Protein AF-A0A422NF86-F1 (afdb_monomer_lite)

Radius of gyration: 25.89 Å; chains: 1; bounding box: 89×34×64 Å

Organism: Trypanosoma rangeli (NCBI:txid5698)

Foldseek 3Di:
DKDKDADDPVLLDQCCDDVNPNVVVLCVVLVWHWDCDPHRMIMIGHPDPVSSVVSVVVSVVSVVCVLPPPLQPPQLVVLLVLLVVLVVLLVVLQVVLVVCVVVVNNVSSVVSNVVSVVSVVSSVVSLLSSLVSSFCVNPVVVVPPLQEGECPPHAQVSSVVVVVVSLVVQLLPPAFDKRFRKYFQDLCPNPPPPRPCNVVSVVVVCVVVVWDWDDPDSGMITTIRGHHNVVVVVVVVVVVVVVVVVVVVVVPD

Structure (mmCIF, N/CA/C/O backbone):
data_AF-A0A422NF86-F1
#
_entry.id   AF-A0A422NF86-F1
#
loop_
_atom_site.group_PDB
_atom_site.id
_atom_site.type_symbol
_atom_site.label_atom_id
_atom_site.label_alt_id
_atom_site.label_comp_id
_atom_site.label_asym_id
_atom_site.label_entity_id
_atom_site.label_seq_id
_atom_site.pdbx_PDB_ins_code
_atom_site.Cartn_x
_atom_site.Cartn_y
_atom_site.Cartn_z
_atom_site.occupancy
_atom_site.B_iso_or_equiv
_atom_site.auth_seq_id
_atom_site.auth_comp_id
_atom_site.auth_asym_id
_atom_site.auth_atom_id
_atom_site.pdbx_PDB_model_num
ATOM 1 N N . MET A 1 1 ? -44.949 9.509 3.295 1.00 84.50 1 MET A N 1
ATOM 2 C CA . MET A 1 1 ? -44.326 9.297 1.970 1.00 84.50 1 MET A CA 1
ATOM 3 C C . MET A 1 1 ? -43.412 8.086 2.028 1.00 84.50 1 MET A C 1
ATOM 5 O O . MET A 1 1 ? -42.858 7.822 3.092 1.00 84.50 1 MET A O 1
ATOM 9 N N . GLU A 1 2 ? -43.260 7.352 0.924 1.00 87.62 2 GLU A N 1
ATOM 10 C CA . GLU A 1 2 ? -42.380 6.180 0.861 1.00 87.62 2 GLU A CA 1
ATOM 11 C C . GLU A 1 2 ? -41.538 6.139 -0.418 1.00 87.62 2 GLU A C 1
ATOM 13 O O . GLU A 1 2 ? -41.964 6.600 -1.478 1.00 87.62 2 GLU A O 1
ATOM 18 N N . LYS A 1 3 ? -40.338 5.563 -0.313 1.00 88.88 3 LYS A N 1
ATOM 19 C CA . LYS A 1 3 ? -39.462 5.259 -1.445 1.00 88.88 3 LYS A CA 1
ATOM 20 C C . LYS A 1 3 ? -38.843 3.880 -1.260 1.00 88.88 3 LYS A C 1
ATOM 22 O O . LYS A 1 3 ? -38.397 3.540 -0.167 1.00 88.88 3 LYS A O 1
ATOM 27 N N . ILE A 1 4 ? -38.799 3.104 -2.338 1.00 88.62 4 ILE A N 1
ATOM 28 C CA . ILE A 1 4 ? -38.141 1.797 -2.386 1.00 88.62 4 ILE A CA 1
ATOM 29 C C . ILE A 1 4 ? -37.120 1.829 -3.518 1.00 88.62 4 ILE A C 1
ATOM 31 O O . ILE A 1 4 ? -37.430 2.315 -4.608 1.00 88.62 4 ILE A O 1
ATOM 35 N N . PHE A 1 5 ? -35.918 1.323 -3.266 1.00 84.56 5 PHE A N 1
ATOM 36 C CA . PHE A 1 5 ? -34.920 1.107 -4.309 1.00 84.56 5 PHE A CA 1
ATOM 37 C C . PHE A 1 5 ? -34.076 -0.135 -4.032 1.00 84.56 5 PHE A C 1
ATOM 39 O O . PHE A 1 5 ? -33.951 -0.605 -2.896 1.00 84.56 5 PHE A O 1
ATOM 46 N N . ASP A 1 6 ? -33.545 -0.675 -5.123 1.00 82.31 6 ASP A N 1
ATOM 47 C CA . ASP A 1 6 ? -32.695 -1.853 -5.147 1.00 82.31 6 ASP A CA 1
ATOM 48 C C . ASP A 1 6 ? -31.256 -1.481 -4.766 1.00 82.31 6 ASP A C 1
ATOM 50 O O . ASP A 1 6 ? -30.700 -0.497 -5.253 1.00 82.31 6 ASP A O 1
ATOM 54 N N . ILE A 1 7 ? -30.664 -2.287 -3.893 1.00 81.31 7 ILE A N 1
ATOM 55 C CA . ILE A 1 7 ? -29.266 -2.233 -3.467 1.00 81.31 7 ILE A CA 1
ATOM 56 C C . ILE A 1 7 ? -28.646 -3.628 -3.628 1.00 81.31 7 ILE A C 1
ATOM 58 O O . ILE A 1 7 ? -29.305 -4.583 -4.026 1.00 81.31 7 ILE A O 1
ATOM 62 N N . THR A 1 8 ? -27.354 -3.780 -3.363 1.00 77.38 8 THR A N 1
ATOM 63 C CA . THR A 1 8 ? -26.690 -5.090 -3.325 1.00 77.38 8 THR A CA 1
ATOM 64 C C . THR A 1 8 ? -26.668 -5.646 -1.904 1.00 77.38 8 THR A C 1
ATOM 66 O O . THR A 1 8 ? -26.716 -4.899 -0.927 1.00 77.38 8 THR A O 1
ATOM 69 N N . GLN A 1 9 ? -26.516 -6.966 -1.755 1.00 73.31 9 GLN A N 1
ATOM 70 C CA . GLN A 1 9 ? -26.370 -7.598 -0.434 1.00 73.31 9 GLN A CA 1
ATOM 71 C C . GLN A 1 9 ? -25.195 -7.012 0.370 1.00 73.31 9 GLN A C 1
ATOM 73 O O . GLN A 1 9 ? -25.237 -6.928 1.596 1.00 73.31 9 GLN A O 1
ATOM 78 N N . VAL A 1 10 ? -24.149 -6.574 -0.332 1.00 68.50 10 VAL A N 1
ATOM 79 C CA . VAL A 1 10 ? -22.994 -5.900 0.260 1.00 68.50 10 VAL A CA 1
ATOM 80 C C . VAL A 1 10 ? -23.396 -4.516 0.775 1.00 68.50 10 VAL A C 1
ATOM 82 O O . VAL A 1 10 ? -23.105 -4.187 1.922 1.00 68.50 10 VAL A O 1
ATOM 85 N N . GLN A 1 11 ? -24.120 -3.723 -0.018 1.00 75.25 11 GLN A N 1
ATOM 86 C CA . GLN A 1 11 ? -24.617 -2.398 0.379 1.00 75.25 11 GLN A CA 1
ATOM 87 C C . GLN A 1 11 ? -25.590 -2.462 1.569 1.00 75.25 11 GLN A C 1
ATOM 89 O O . GLN A 1 11 ? -25.540 -1.580 2.422 1.00 75.25 11 GLN A O 1
ATOM 94 N N . VAL A 1 12 ? -26.396 -3.528 1.703 1.00 80.75 12 VAL A N 1
ATOM 95 C CA . VAL A 1 12 ? -27.259 -3.752 2.885 1.00 80.75 12 VAL A CA 1
ATOM 96 C C . VAL A 1 12 ? -26.431 -3.750 4.175 1.00 80.75 12 VAL A C 1
ATOM 98 O O . VAL A 1 12 ? -26.778 -3.071 5.140 1.00 80.75 12 VAL A O 1
ATOM 101 N N . GLY A 1 13 ? -25.307 -4.473 4.194 1.00 74.88 13 GLY A N 1
ATOM 102 C CA . GLY A 1 13 ? -24.423 -4.523 5.361 1.00 74.88 13 GLY A CA 1
ATOM 103 C C . GLY A 1 13 ? -23.830 -3.157 5.725 1.00 74.88 13 GLY A C 1
ATOM 104 O O . GLY A 1 13 ? -23.744 -2.818 6.906 1.00 74.88 13 GLY A O 1
ATOM 105 N N . HIS A 1 14 ? -23.472 -2.354 4.722 1.00 74.06 14 HIS A N 1
ATOM 106 C CA . HIS A 1 14 ? -22.935 -1.005 4.918 1.00 74.06 14 HIS A CA 1
ATOM 107 C C . HIS A 1 14 ? -23.994 -0.018 5.412 1.00 74.06 14 HIS A C 1
ATOM 109 O O . HIS A 1 14 ? -23.728 0.760 6.327 1.00 74.06 14 HIS A O 1
ATOM 115 N N . LEU A 1 15 ? -25.205 -0.105 4.858 1.00 80.69 15 LEU A N 1
ATOM 116 C CA . LEU A 1 15 ? -26.348 0.701 5.268 1.00 80.69 15 LEU A CA 1
ATOM 117 C C . LEU A 1 15 ? -26.705 0.461 6.742 1.00 80.69 15 LEU A C 1
ATOM 119 O O . LEU A 1 15 ? -26.949 1.410 7.482 1.00 80.69 15 LEU A O 1
ATOM 123 N N . ILE A 1 16 ? -26.694 -0.800 7.191 1.00 83.00 16 ILE A N 1
ATOM 124 C CA . ILE A 1 16 ? -26.903 -1.143 8.606 1.00 83.00 16 ILE A CA 1
ATOM 125 C C . ILE A 1 16 ? -25.742 -0.604 9.455 1.00 83.00 16 ILE A C 1
ATOM 127 O O . ILE A 1 16 ? -25.954 0.024 10.497 1.00 83.00 16 ILE A O 1
ATOM 131 N N . GLY A 1 17 ? -24.508 -0.842 9.007 1.00 73.06 17 GLY A N 1
ATOM 132 C CA . GLY A 1 17 ? -23.297 -0.521 9.752 1.00 73.06 17 GLY A CA 1
ATOM 133 C C . GLY A 1 17 ? -23.042 -1.456 10.936 1.00 73.06 17 GLY A C 1
ATOM 134 O O . GLY A 1 17 ? -23.861 -2.300 11.309 1.00 73.06 17 GLY A O 1
ATOM 135 N N . ARG A 1 18 ? -21.873 -1.313 11.575 1.00 74.00 18 ARG A N 1
ATOM 136 C CA . ARG A 1 18 ? -21.477 -2.162 12.712 1.00 74.00 18 ARG A CA 1
ATOM 137 C C . ARG A 1 18 ? -22.483 -2.006 13.864 1.00 74.00 18 ARG A C 1
ATOM 139 O O . ARG A 1 18 ? -22.635 -0.920 14.413 1.00 74.00 18 ARG A O 1
ATOM 146 N N . GLY A 1 19 ? -23.178 -3.090 14.219 1.00 73.56 19 GLY A N 1
ATOM 147 C CA . GLY A 1 19 ? -24.185 -3.096 15.292 1.00 73.56 19 GLY A CA 1
ATOM 148 C C . GLY A 1 19 ? -25.431 -2.241 15.014 1.00 73.56 19 GLY A C 1
ATOM 149 O O . GLY A 1 19 ? -26.135 -1.869 15.955 1.00 73.56 19 GLY A O 1
ATOM 150 N N . GLY A 1 20 ? -25.695 -1.887 13.751 1.00 79.88 20 GLY A N 1
ATOM 151 C CA . GLY A 1 20 ? -26.808 -1.008 13.388 1.00 79.88 20 GLY A CA 1
ATOM 152 C C . GLY A 1 20 ? -26.547 0.479 13.645 1.00 79.88 20 GLY A C 1
ATOM 153 O O . GLY A 1 20 ? -27.494 1.257 13.676 1.00 79.88 20 GLY A O 1
ATOM 154 N N . MET A 1 21 ? -25.296 0.887 13.893 1.00 78.88 21 MET A N 1
ATOM 155 C CA . MET A 1 21 ? -24.966 2.279 14.225 1.00 78.88 21 MET A CA 1
ATOM 156 C C . MET A 1 21 ? -25.268 3.243 13.069 1.00 78.88 21 MET A C 1
ATOM 158 O O . MET A 1 21 ? -25.810 4.320 13.308 1.00 78.88 21 MET A O 1
ATOM 162 N N . THR A 1 22 ? -24.974 2.844 11.829 1.00 81.25 22 THR A N 1
ATOM 163 C CA . THR A 1 22 ? -25.174 3.691 10.644 1.00 81.25 22 THR A CA 1
ATOM 164 C C . THR A 1 22 ? -26.658 3.917 10.374 1.00 81.25 22 THR A C 1
ATOM 166 O O . THR A 1 22 ? -27.089 5.062 10.271 1.00 81.25 22 THR A O 1
ATOM 169 N N . ILE A 1 23 ? -27.465 2.850 10.357 1.00 87.69 23 ILE A N 1
ATOM 170 C CA . ILE A 1 23 ? -28.913 2.966 10.132 1.00 87.69 23 ILE A CA 1
ATOM 171 C C . ILE A 1 23 ? -29.615 3.725 11.265 1.00 87.69 23 ILE A C 1
ATOM 173 O O . ILE A 1 23 ? -30.505 4.525 10.998 1.00 87.69 23 ILE A O 1
ATOM 177 N N . LYS A 1 24 ? -29.183 3.554 12.524 1.00 87.25 24 LYS A N 1
ATOM 178 C CA . LYS A 1 24 ? -29.709 4.339 13.653 1.00 87.25 24 LYS A CA 1
ATOM 179 C C . LYS A 1 24 ? -29.386 5.825 13.499 1.00 87.25 24 LYS A C 1
ATOM 181 O O . LYS A 1 24 ? -30.294 6.642 13.546 1.00 87.25 24 LYS A O 1
ATOM 186 N N . GLY A 1 25 ? -28.129 6.165 13.212 1.00 85.94 25 GLY A N 1
ATOM 187 C CA . GLY A 1 25 ? -27.727 7.557 12.997 1.00 85.94 25 GLY A CA 1
ATOM 188 C C . GLY A 1 25 ? -28.384 8.205 11.772 1.00 85.94 25 GLY A C 1
ATOM 189 O O . GLY A 1 25 ? -28.609 9.412 11.762 1.00 85.94 25 GLY A O 1
ATOM 190 N N . LEU A 1 26 ? -28.711 7.425 10.737 1.00 87.25 26 LEU A N 1
ATOM 191 C CA . LEU A 1 26 ? -29.511 7.886 9.600 1.00 87.25 26 LEU A CA 1
ATOM 192 C C . LEU A 1 26 ? -30.953 8.193 10.005 1.00 87.25 26 LEU A C 1
ATOM 194 O O . LEU A 1 26 ? -31.464 9.255 9.653 1.00 87.25 26 LEU A O 1
ATOM 198 N N . GLN A 1 27 ? -31.592 7.298 10.762 1.00 89.62 27 GLN A N 1
ATOM 199 C CA . GLN A 1 27 ? -32.941 7.521 11.289 1.00 89.62 27 GLN A CA 1
ATOM 200 C C . GLN A 1 27 ? -33.004 8.780 12.153 1.00 89.62 27 GLN A C 1
ATOM 202 O O . GLN A 1 27 ? -33.907 9.594 11.977 1.00 89.62 27 GLN A O 1
ATOM 207 N N . ASP A 1 28 ? -32.014 8.976 13.025 1.00 87.25 28 ASP A N 1
ATOM 208 C CA . ASP A 1 28 ? -31.970 10.116 13.941 1.00 87.25 28 ASP A CA 1
ATOM 209 C C . ASP A 1 28 ? -31.789 11.453 13.201 1.00 87.25 28 ASP A C 1
ATOM 211 O O . ASP A 1 28 ? -32.445 12.438 13.534 1.00 87.25 28 ASP A O 1
ATOM 215 N N . ARG A 1 29 ? -30.926 11.502 12.174 1.00 87.12 29 ARG A N 1
ATOM 216 C CA . ARG A 1 29 ? -30.638 12.737 11.416 1.00 87.12 29 ARG A CA 1
ATOM 217 C C . ARG A 1 29 ? -31.727 13.103 10.414 1.00 87.12 29 ARG A C 1
ATOM 219 O O . ARG A 1 29 ? -32.039 14.278 10.252 1.00 87.12 29 ARG A O 1
ATOM 226 N N . THR A 1 30 ? -32.289 12.108 9.733 1.00 88.19 30 THR A N 1
ATOM 227 C CA . THR A 1 30 ? -33.259 12.327 8.646 1.00 88.19 30 THR A CA 1
ATOM 228 C C . THR A 1 30 ? -34.705 12.326 9.143 1.00 88.19 30 THR A C 1
ATOM 230 O O . THR A 1 30 ? -35.602 12.836 8.470 1.00 88.19 30 THR A O 1
ATOM 233 N N . GLY A 1 31 ? -34.961 11.733 10.316 1.00 85.38 31 GLY A N 1
ATOM 234 C CA . GLY A 1 31 ? -36.309 11.493 10.825 1.00 85.38 31 GLY A CA 1
ATOM 235 C C . GLY A 1 31 ? -37.123 10.521 9.962 1.00 85.38 31 GLY A C 1
ATOM 236 O O . GLY A 1 31 ? -38.340 10.445 10.128 1.00 85.38 31 GLY A O 1
ATOM 237 N N . ALA A 1 32 ? -36.483 9.818 9.021 1.00 89.94 32 ALA A N 1
ATOM 238 C CA . ALA A 1 32 ? -37.091 8.776 8.207 1.00 89.94 32 ALA A CA 1
ATOM 239 C C . ALA A 1 32 ? -36.835 7.400 8.834 1.00 89.94 32 ALA A C 1
ATOM 241 O O . ALA A 1 32 ? -35.818 7.175 9.484 1.00 89.94 32 ALA A O 1
ATOM 242 N N . LYS A 1 33 ? -37.752 6.459 8.624 1.00 89.44 33 LYS A N 1
ATOM 243 C CA . LYS A 1 33 ? -37.628 5.062 9.048 1.00 89.44 33 LYS A CA 1
ATOM 244 C C . LYS A 1 33 ? -37.123 4.214 7.882 1.00 89.44 33 LYS A C 1
ATOM 246 O O . LYS A 1 33 ? -37.600 4.373 6.758 1.00 89.44 33 LYS A O 1
ATOM 251 N N . PHE A 1 34 ? -36.188 3.308 8.165 1.00 89.06 34 PHE A N 1
ATOM 252 C CA . PHE A 1 34 ? -35.557 2.441 7.171 1.00 89.06 34 PHE A CA 1
ATOM 253 C C . PHE A 1 34 ? -35.918 0.981 7.459 1.00 89.06 34 PHE A C 1
ATOM 255 O O . PHE A 1 34 ? -35.731 0.490 8.570 1.00 89.06 34 PHE A O 1
ATOM 262 N N . GLU A 1 35 ? -36.415 0.274 6.451 1.00 87.00 35 GLU A N 1
ATOM 263 C CA . GLU A 1 35 ? -36.748 -1.149 6.524 1.00 87.00 35 GLU A CA 1
ATOM 264 C C . GLU A 1 35 ? -36.077 -1.899 5.375 1.00 87.00 35 GLU A C 1
ATOM 266 O O . GLU A 1 35 ? -36.187 -1.508 4.214 1.00 87.00 35 GLU A O 1
ATOM 271 N N . ILE A 1 36 ? -35.394 -2.997 5.689 1.00 84.94 36 ILE A N 1
ATOM 272 C CA . ILE A 1 36 ? -34.854 -3.907 4.677 1.00 84.94 36 ILE A CA 1
ATOM 273 C C . ILE A 1 36 ? -35.939 -4.942 4.390 1.00 84.94 36 ILE A C 1
ATOM 275 O O . ILE A 1 36 ? -36.361 -5.660 5.296 1.00 84.94 36 ILE A O 1
ATOM 279 N N . ILE A 1 37 ? -36.425 -4.971 3.151 1.00 86.00 37 ILE A N 1
ATOM 280 C CA . ILE A 1 37 ? -37.483 -5.893 2.713 1.00 86.00 37 ILE A CA 1
ATOM 281 C C . ILE A 1 37 ? -36.833 -7.151 2.113 1.00 86.00 37 ILE A C 1
ATOM 283 O O . ILE A 1 37 ? -35.627 -7.178 1.907 1.00 86.00 37 ILE A O 1
ATOM 287 N N . GLU A 1 38 ? -37.605 -8.198 1.820 1.00 71.06 38 GLU A N 1
ATOM 288 C CA . GLU A 1 38 ? -37.111 -9.393 1.124 1.00 71.06 38 GLU A CA 1
ATOM 289 C C . GLU A 1 38 ? -36.531 -9.063 -0.268 1.00 71.06 38 GLU A C 1
ATOM 291 O O . GLU A 1 38 ? -37.170 -8.415 -1.101 1.00 71.06 38 GLU A O 1
ATOM 296 N N . GLY A 1 39 ? -35.297 -9.525 -0.504 1.00 63.22 39 GLY A N 1
ATOM 297 C CA . GLY A 1 39 ? -34.408 -9.056 -1.577 1.00 63.22 39 GLY A CA 1
ATOM 298 C C . GLY A 1 39 ? -33.461 -7.954 -1.077 1.00 63.22 39 GLY A C 1
ATOM 299 O O . GLY A 1 39 ? -33.676 -7.405 -0.004 1.00 63.22 39 GLY A O 1
ATOM 300 N N . PRO A 1 40 ? -32.376 -7.601 -1.783 1.00 79.06 40 PRO A N 1
ATOM 301 C CA . PRO A 1 40 ? -31.516 -6.505 -1.350 1.00 79.06 40 PRO A CA 1
ATOM 302 C C . PRO A 1 40 ? -32.206 -5.163 -1.672 1.00 79.06 40 PRO A C 1
ATOM 304 O O . PRO A 1 40 ? -31.834 -4.448 -2.592 1.00 79.06 40 PRO A O 1
ATOM 307 N N . ARG A 1 41 ? -33.278 -4.846 -0.938 1.00 85.62 41 ARG A N 1
ATOM 308 C CA . ARG A 1 41 ? -34.132 -3.665 -1.112 1.00 85.62 41 ARG A CA 1
ATOM 309 C C . ARG A 1 41 ? -34.250 -2.907 0.193 1.00 85.62 41 ARG A C 1
ATOM 311 O O . ARG A 1 41 ? -34.498 -3.505 1.240 1.00 85.62 41 ARG A O 1
ATOM 318 N N . VAL A 1 42 ? -34.153 -1.586 0.114 1.00 88.19 42 VAL A N 1
ATOM 319 C CA . VAL A 1 42 ? -34.437 -0.698 1.243 1.00 88.19 42 VAL A CA 1
ATOM 320 C C . VAL A 1 42 ? -35.720 0.080 0.980 1.00 88.19 42 VAL A C 1
ATOM 322 O O . VAL A 1 42 ? -35.915 0.655 -0.093 1.00 88.19 42 VAL A O 1
ATOM 325 N N . ARG A 1 43 ? -36.605 0.085 1.975 1.00 90.81 43 ARG A N 1
ATOM 326 C CA . ARG A 1 43 ? -37.777 0.950 2.066 1.00 90.81 43 ARG A CA 1
ATOM 327 C C . ARG A 1 43 ? -37.476 2.080 3.032 1.00 9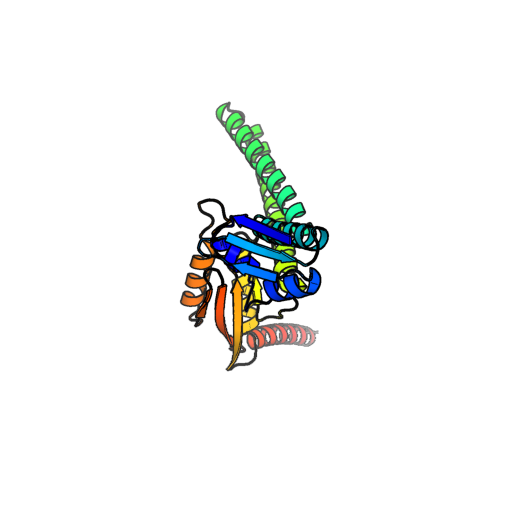0.81 43 ARG A C 1
ATOM 329 O O . ARG A 1 43 ? -37.101 1.838 4.175 1.00 90.81 43 ARG A O 1
ATOM 336 N N . ILE A 1 44 ? -37.684 3.302 2.568 1.00 91.25 44 ILE A N 1
ATOM 337 C CA . ILE A 1 44 ? -37.565 4.522 3.357 1.00 91.25 44 ILE A CA 1
ATOM 338 C C . ILE A 1 44 ? -38.960 5.124 3.483 1.00 91.25 44 ILE A C 1
ATOM 340 O O . ILE A 1 44 ? -39.613 5.387 2.472 1.00 91.25 44 ILE A O 1
ATOM 344 N N . THR A 1 45 ? -39.417 5.348 4.710 1.00 90.75 45 THR A N 1
ATOM 345 C CA . THR A 1 45 ? -40.707 5.991 4.998 1.00 90.75 45 THR A CA 1
ATOM 346 C C . THR A 1 45 ? -40.498 7.231 5.852 1.00 90.75 45 THR A C 1
ATOM 348 O O . THR A 1 45 ? -39.791 7.165 6.854 1.00 90.75 45 THR A O 1
ATOM 351 N N . GLY A 1 46 ? -41.131 8.345 5.495 1.00 89.81 46 GLY A N 1
ATOM 352 C CA . GLY A 1 46 ? -41.025 9.602 6.239 1.00 89.81 46 GLY A CA 1
ATOM 353 C C . GLY A 1 46 ? -42.308 10.427 6.194 1.00 89.81 46 GLY A C 1
ATOM 354 O O . GLY A 1 46 ? -43.166 10.222 5.328 1.00 89.81 46 GLY A O 1
ATOM 355 N N . ASP A 1 47 ? -42.429 11.365 7.133 1.00 86.44 47 ASP A N 1
ATOM 356 C CA . ASP A 1 47 ? -43.638 12.185 7.316 1.00 86.44 47 ASP A CA 1
ATOM 357 C C . ASP A 1 47 ? -43.849 13.211 6.191 1.00 86.44 47 ASP A C 1
ATOM 359 O O . ASP A 1 47 ? -44.983 13.578 5.899 1.00 86.44 47 ASP A O 1
ATOM 363 N N . SER A 1 48 ? -42.770 13.647 5.531 1.00 89.50 48 SER A N 1
ATOM 364 C CA . SER A 1 48 ? -42.797 14.554 4.379 1.00 89.50 48 SER A CA 1
ATOM 365 C C . SER A 1 48 ? -41.946 14.013 3.230 1.00 89.50 48 SER A C 1
ATOM 367 O O . SER A 1 48 ? -41.073 13.164 3.424 1.00 89.50 48 SER A O 1
ATOM 369 N N . GLU A 1 49 ? -42.214 14.493 2.017 1.00 86.50 49 GLU A N 1
ATOM 370 C CA . GLU A 1 49 ? -41.440 14.130 0.825 1.00 86.50 49 GLU A CA 1
ATOM 371 C C . GLU A 1 49 ? -39.983 14.599 0.937 1.00 86.50 49 GLU A C 1
ATOM 373 O O . GLU A 1 49 ? -39.068 13.846 0.621 1.00 86.50 49 GLU A O 1
ATOM 378 N N . GLU A 1 50 ? -39.760 15.780 1.514 1.00 85.38 50 GLU A N 1
ATOM 379 C CA . GLU A 1 50 ? -38.434 16.357 1.771 1.00 85.38 50 GLU A CA 1
ATOM 380 C C . GLU A 1 50 ? -37.564 15.448 2.652 1.00 85.38 50 GLU A C 1
ATOM 382 O O . GLU A 1 50 ? -36.405 15.199 2.325 1.00 85.38 50 GLU A O 1
ATOM 387 N N . LYS A 1 51 ? -38.128 14.887 3.736 1.00 86.50 51 LYS A N 1
ATOM 388 C CA . LYS A 1 51 ? -37.412 13.940 4.610 1.00 86.50 51 LYS A CA 1
ATOM 389 C C . LYS A 1 51 ? -37.023 12.664 3.866 1.00 86.50 51 LYS A C 1
ATOM 391 O O . LYS A 1 51 ? -35.937 12.134 4.079 1.00 86.50 51 LYS A O 1
ATOM 396 N N . VAL A 1 52 ? -37.906 12.164 2.997 1.00 86.50 52 VAL A N 1
ATOM 397 C CA . VAL A 1 52 ? -37.633 10.962 2.198 1.00 86.50 52 VAL A CA 1
ATOM 398 C C . VAL A 1 52 ? -36.553 11.243 1.155 1.00 86.50 52 VAL A C 1
ATOM 400 O O . VAL A 1 52 ? -35.663 10.415 0.994 1.00 86.50 52 VAL A O 1
ATOM 403 N N . VAL A 1 53 ? -36.575 12.403 0.492 1.00 84.94 53 VAL A N 1
ATOM 404 C CA . VAL A 1 53 ? -35.531 12.804 -0.467 1.00 84.94 53 VAL A CA 1
ATOM 405 C C . VAL A 1 53 ? -34.175 12.951 0.225 1.00 84.94 53 VAL A C 1
ATOM 407 O O . VAL A 1 53 ? -33.217 12.323 -0.214 1.00 84.94 53 VAL A O 1
ATOM 410 N N . ALA A 1 54 ? -34.104 13.668 1.350 1.00 83.44 54 ALA A N 1
ATOM 411 C CA . ALA A 1 54 ? -32.866 13.819 2.118 1.00 83.44 54 ALA A CA 1
ATOM 412 C C . ALA A 1 54 ? -32.312 12.464 2.601 1.00 83.44 54 ALA A C 1
ATOM 414 O O . ALA A 1 54 ? -31.115 12.201 2.508 1.00 83.44 54 ALA A O 1
ATOM 415 N N . ALA A 1 55 ? -33.186 11.564 3.062 1.00 85.75 55 ALA A N 1
ATOM 416 C CA . ALA A 1 55 ? -32.799 10.212 3.453 1.00 85.75 55 ALA A CA 1
ATOM 417 C C . ALA A 1 55 ? -32.277 9.375 2.275 1.00 85.75 55 ALA A C 1
ATOM 419 O O . ALA A 1 55 ? -31.325 8.613 2.439 1.00 85.75 55 ALA A O 1
ATOM 420 N N . VAL A 1 56 ? -32.875 9.511 1.088 1.00 85.12 56 VAL A N 1
ATOM 421 C CA . VAL A 1 56 ? -32.398 8.844 -0.131 1.00 85.12 56 VAL A CA 1
ATOM 422 C C . VAL A 1 56 ? -31.023 9.374 -0.534 1.00 85.12 56 VAL A C 1
ATOM 424 O O . VAL A 1 56 ? -30.143 8.563 -0.813 1.00 85.12 56 VAL A O 1
ATOM 427 N N . GLU A 1 57 ? -30.813 10.692 -0.526 1.00 83.88 57 GLU A N 1
ATOM 428 C CA . GLU A 1 57 ? -29.514 11.305 -0.835 1.00 83.88 57 GLU A CA 1
ATOM 429 C C . GLU A 1 57 ? -28.427 10.844 0.142 1.00 83.88 57 GLU A C 1
ATOM 431 O O . GLU A 1 57 ? -27.346 10.441 -0.279 1.00 83.88 57 GLU A O 1
ATOM 436 N N . GLU A 1 58 ? -28.722 10.805 1.442 1.00 81.94 58 GLU A N 1
ATOM 437 C CA . GLU A 1 58 ? -27.798 10.295 2.458 1.00 81.94 58 GLU A CA 1
ATOM 438 C C . GLU A 1 58 ? -27.437 8.818 2.256 1.00 81.94 58 GLU A C 1
ATOM 440 O O . GLU A 1 58 ? -26.269 8.439 2.370 1.00 81.94 58 GLU A O 1
ATOM 445 N N . VAL A 1 59 ? -28.412 7.970 1.916 1.00 82.88 59 VAL A N 1
ATOM 446 C CA . VAL A 1 59 ? -28.135 6.562 1.603 1.00 82.88 59 VAL A CA 1
ATOM 447 C C . VAL A 1 59 ? -27.314 6.430 0.328 1.00 82.88 59 VAL A C 1
ATOM 449 O O . VAL A 1 59 ? -26.385 5.628 0.296 1.00 82.88 59 VAL A O 1
ATOM 452 N N . GLN A 1 60 ? -27.610 7.218 -0.705 1.00 80.19 60 GLN A N 1
ATOM 453 C CA . GLN A 1 60 ? -26.813 7.238 -1.929 1.00 80.19 60 GLN A CA 1
ATOM 454 C C . GLN A 1 60 ? -25.382 7.704 -1.661 1.00 80.19 60 GLN A C 1
ATOM 456 O O . GLN A 1 60 ? -24.461 7.115 -2.214 1.00 80.19 60 GLN A O 1
ATOM 461 N N . MET A 1 61 ? -25.174 8.679 -0.771 1.00 73.38 61 MET A N 1
ATOM 462 C CA . MET A 1 61 ? -23.836 9.080 -0.336 1.00 73.38 61 MET A CA 1
ATOM 463 C C . MET A 1 61 ? -23.116 7.957 0.405 1.00 73.38 61 MET A C 1
ATOM 465 O O . MET A 1 61 ? -21.962 7.699 0.101 1.00 73.38 61 MET A O 1
ATOM 469 N N . ILE A 1 62 ? -23.778 7.245 1.323 1.00 72.69 62 ILE A N 1
ATOM 470 C CA . ILE A 1 62 ? -23.173 6.092 2.014 1.00 72.69 62 ILE A CA 1
ATOM 471 C C . ILE A 1 62 ? -22.827 4.991 1.016 1.00 72.69 62 ILE A C 1
ATOM 473 O O . ILE A 1 62 ? -21.755 4.407 1.090 1.00 72.69 62 ILE A O 1
ATOM 477 N N . ILE A 1 63 ? -23.709 4.703 0.064 1.00 72.06 63 ILE A N 1
ATOM 478 C CA . ILE A 1 63 ? -23.444 3.705 -0.971 1.00 72.06 63 ILE A CA 1
ATOM 479 C C . ILE A 1 63 ? -22.263 4.143 -1.850 1.00 72.06 63 ILE A C 1
ATOM 481 O O . ILE A 1 63 ? -21.362 3.341 -2.076 1.00 72.06 63 ILE A O 1
ATOM 485 N N . ALA A 1 64 ? -22.224 5.403 -2.287 1.00 63.03 64 ALA A N 1
ATOM 486 C CA . ALA A 1 64 ? -21.164 5.950 -3.133 1.00 63.03 64 ALA A CA 1
ATOM 487 C C . ALA A 1 64 ? -19.806 6.036 -2.411 1.00 63.03 64 ALA A C 1
ATOM 489 O O . ALA A 1 64 ? -18.778 5.676 -2.982 1.00 63.03 64 ALA A O 1
ATOM 490 N N . ASP A 1 65 ? -19.801 6.446 -1.142 1.00 60.00 65 ASP A N 1
ATOM 491 C CA . ASP A 1 65 ? -18.616 6.482 -0.276 1.00 60.00 65 ASP A CA 1
ATOM 492 C C . ASP A 1 65 ? -18.043 5.074 -0.056 1.00 60.00 65 ASP A C 1
ATOM 494 O O . ASP A 1 65 ? -16.835 4.889 0.057 1.00 60.00 65 ASP A O 1
ATOM 498 N N . GLN A 1 66 ? -18.897 4.046 -0.075 1.00 60.03 66 GLN A N 1
ATOM 499 C CA . GLN A 1 66 ? -18.466 2.648 -0.023 1.00 60.03 66 GLN A CA 1
ATOM 500 C C . GLN A 1 66 ? -18.084 2.066 -1.397 1.00 60.03 66 GLN A C 1
ATOM 502 O O . GLN A 1 66 ? -17.327 1.097 -1.451 1.00 60.03 66 GLN A O 1
ATOM 507 N N . GLU A 1 67 ? -18.555 2.636 -2.511 1.00 53.50 67 GLU A N 1
ATOM 508 C CA . GLU A 1 67 ? -18.110 2.258 -3.862 1.00 53.50 67 GLU A CA 1
ATOM 509 C C . GLU A 1 67 ? -16.703 2.793 -4.180 1.00 53.50 67 GLU A C 1
ATOM 511 O O . GLU A 1 67 ? -15.944 2.126 -4.893 1.00 53.50 67 GLU A O 1
ATOM 516 N N . HIS A 1 68 ? -16.311 3.922 -3.572 1.00 53.41 68 HIS A N 1
ATOM 517 C CA . HIS A 1 68 ? -14.970 4.508 -3.669 1.00 53.41 68 HIS A CA 1
ATOM 518 C C . HIS A 1 68 ? -14.451 5.058 -2.329 1.00 53.41 68 HIS A C 1
ATOM 520 O O . HIS A 1 68 ? -14.243 6.268 -2.215 1.00 53.41 68 HIS A O 1
ATOM 526 N N . PRO A 1 69 ? -14.181 4.206 -1.325 1.00 63.81 69 PRO A N 1
ATOM 527 C CA . PRO A 1 69 ? -13.673 4.696 -0.053 1.00 63.81 69 PRO A CA 1
ATOM 528 C C . PRO A 1 69 ? -12.298 5.329 -0.279 1.00 63.81 69 PRO A C 1
ATOM 530 O O . PRO A 1 69 ? -11.414 4.702 -0.880 1.00 63.81 69 PRO A O 1
ATOM 533 N N . ASP A 1 70 ? -12.113 6.571 0.175 1.00 70.56 70 ASP A N 1
ATOM 534 C CA . ASP A 1 70 ? -10.810 7.236 0.109 1.00 70.56 70 ASP A CA 1
ATOM 535 C C . ASP A 1 70 ? -9.863 6.592 1.122 1.00 70.56 70 ASP A C 1
ATOM 537 O O . ASP A 1 70 ? -9.768 6.982 2.281 1.00 70.56 70 ASP A O 1
ATOM 541 N N . TYR A 1 71 ? -9.180 5.548 0.668 1.00 75.75 71 TYR A N 1
ATOM 542 C CA . TYR A 1 71 ? -8.184 4.836 1.452 1.00 75.75 71 TYR A CA 1
ATOM 543 C C . TYR A 1 71 ? -6.792 5.453 1.357 1.00 75.75 71 TYR A C 1
ATOM 545 O O . TYR A 1 71 ? -5.877 4.942 1.999 1.00 75.75 71 TYR A O 1
ATOM 553 N N . GLU A 1 72 ? -6.590 6.470 0.513 1.00 80.81 72 GLU A N 1
ATOM 554 C CA . GLU A 1 72 ? -5.266 7.050 0.283 1.00 80.81 72 GLU A CA 1
ATOM 555 C C . GLU A 1 72 ? -5.110 8.447 0.897 1.00 80.81 72 GLU A C 1
ATOM 557 O O . GLU A 1 72 ? -3.988 8.883 1.179 1.00 80.81 72 GLU A O 1
ATOM 562 N N . GLY A 1 73 ? -6.219 9.155 1.103 1.00 85.50 73 GLY A N 1
ATOM 563 C CA . GLY A 1 73 ? -6.244 10.552 1.499 1.00 85.50 73 GLY A CA 1
ATOM 564 C C . GLY A 1 73 ? -5.690 11.473 0.406 1.00 85.50 73 GLY A C 1
ATOM 565 O O . GLY A 1 73 ? -4.900 11.090 -0.465 1.00 85.50 73 GLY A O 1
ATOM 566 N N . ALA A 1 74 ? -6.021 12.764 0.481 1.00 88.38 74 ALA A N 1
ATOM 567 C CA . ALA A 1 74 ? -5.584 13.747 -0.519 1.00 88.38 74 ALA A CA 1
ATOM 568 C C . ALA A 1 74 ? -4.049 13.813 -0.693 1.00 88.38 74 ALA A C 1
ATOM 570 O O . ALA A 1 74 ? -3.537 14.003 -1.803 1.00 88.38 74 ALA A O 1
ATOM 571 N N . VAL A 1 75 ? -3.291 13.660 0.400 1.00 91.19 75 VAL A N 1
ATOM 572 C CA . VAL A 1 75 ? -1.819 13.697 0.372 1.00 91.19 75 VAL A CA 1
ATOM 573 C C . VAL A 1 75 ? -1.248 12.426 -0.255 1.00 91.19 75 VAL A C 1
ATOM 575 O O . VAL A 1 75 ? -0.398 12.536 -1.148 1.00 91.19 75 VAL A O 1
ATOM 578 N N . GLY A 1 76 ? -1.723 11.252 0.174 1.00 91.88 76 GLY A N 1
ATOM 579 C CA . GLY A 1 76 ? -1.291 9.958 -0.349 1.00 91.88 76 GLY A CA 1
ATOM 580 C C . GLY A 1 76 ? -1.592 9.826 -1.837 1.00 91.88 76 GLY A C 1
ATOM 581 O O . GLY A 1 76 ? -0.665 9.604 -2.621 1.00 91.88 76 GLY A O 1
ATOM 582 N N . ALA A 1 77 ? -2.826 10.128 -2.250 1.00 89.88 77 ALA A N 1
ATOM 583 C CA . ALA A 1 77 ? -3.251 10.095 -3.651 1.00 89.88 77 ALA A CA 1
ATOM 584 C C . ALA A 1 77 ? -2.403 11.022 -4.543 1.00 89.88 77 ALA A C 1
ATOM 586 O O . ALA A 1 77 ? -1.953 10.652 -5.634 1.00 89.88 77 ALA A O 1
ATOM 587 N N . ARG A 1 78 ? -2.091 12.238 -4.067 1.00 94.44 78 ARG A N 1
ATOM 588 C CA . ARG A 1 78 ? -1.220 13.174 -4.798 1.00 94.44 78 ARG A CA 1
ATOM 589 C C . ARG A 1 78 ? 0.199 12.627 -4.967 1.00 94.44 78 ARG A C 1
ATOM 591 O O . ARG A 1 78 ? 0.824 12.861 -6.005 1.00 94.44 78 ARG A O 1
ATOM 598 N N . LEU A 1 79 ? 0.741 11.960 -3.950 1.00 95.00 79 LEU A N 1
ATOM 599 C CA . LEU A 1 79 ? 2.075 11.361 -4.010 1.00 95.00 79 LEU A CA 1
ATOM 600 C C . LEU A 1 79 ? 2.093 10.117 -4.907 1.00 95.00 79 LEU A C 1
ATOM 602 O O . LEU A 1 79 ? 3.029 9.988 -5.699 1.00 95.00 79 LEU A O 1
ATOM 606 N N . ARG A 1 80 ? 1.042 9.285 -4.881 1.00 93.31 80 ARG A N 1
ATOM 607 C CA . ARG A 1 80 ? 0.863 8.162 -5.815 1.00 93.31 80 ARG A CA 1
ATOM 608 C C . ARG A 1 80 ? 0.847 8.616 -7.256 1.00 93.31 80 ARG A C 1
ATOM 610 O O . ARG A 1 80 ? 1.672 8.155 -8.036 1.00 93.31 80 ARG A O 1
ATOM 617 N N . LYS A 1 81 ? 0.053 9.637 -7.577 1.00 94.31 81 LYS A N 1
ATOM 618 C CA . LYS A 1 81 ? 0.015 10.205 -8.930 1.00 94.31 81 LYS A CA 1
ATOM 619 C C . LYS A 1 81 ? 1.395 10.666 -9.419 1.00 94.31 81 LYS A C 1
ATOM 621 O O . LYS A 1 81 ? 1.727 10.507 -10.592 1.00 94.31 81 LYS A O 1
ATOM 626 N N . LYS A 1 82 ? 2.225 11.230 -8.531 1.00 96.06 82 LYS A N 1
ATOM 627 C CA . LYS A 1 82 ? 3.613 11.603 -8.864 1.00 96.06 82 LYS A CA 1
ATOM 628 C C . LYS A 1 82 ? 4.497 10.376 -9.096 1.00 96.06 82 LYS A C 1
ATOM 630 O O . LYS A 1 82 ? 5.317 10.405 -10.010 1.00 96.06 82 LYS A O 1
ATOM 635 N N . ALA A 1 83 ? 4.347 9.329 -8.286 1.00 95.06 83 ALA A N 1
ATOM 636 C CA . ALA A 1 83 ? 5.058 8.071 -8.484 1.00 95.06 83 ALA A CA 1
ATOM 637 C C . ALA A 1 83 ? 4.664 7.414 -9.816 1.00 95.06 83 ALA A C 1
ATOM 639 O O . ALA A 1 83 ? 5.542 7.019 -10.576 1.00 95.06 83 ALA A O 1
ATOM 640 N N . ASP A 1 84 ? 3.376 7.393 -10.155 1.00 93.81 84 ASP A N 1
ATOM 641 C CA . ASP A 1 84 ? 2.876 6.808 -11.402 1.00 93.81 84 ASP A CA 1
ATOM 642 C C . ASP A 1 84 ? 3.379 7.573 -12.634 1.00 93.81 84 ASP A C 1
ATOM 644 O O . ASP A 1 84 ? 3.794 6.966 -13.621 1.00 93.81 84 ASP A O 1
ATOM 648 N N . ALA A 1 85 ? 3.453 8.906 -12.563 1.00 96.38 85 ALA A N 1
ATOM 649 C CA . ALA A 1 85 ? 4.063 9.713 -13.621 1.00 96.38 85 ALA A CA 1
ATOM 650 C C . ALA A 1 85 ? 5.557 9.387 -13.819 1.00 96.38 85 ALA A C 1
ATOM 652 O O . ALA A 1 85 ? 6.045 9.337 -14.950 1.00 96.38 85 ALA A O 1
ATOM 653 N N . LEU A 1 86 ? 6.294 9.134 -12.731 1.00 97.25 86 LEU A N 1
ATOM 654 C CA . LEU A 1 86 ? 7.695 8.707 -12.800 1.00 97.25 86 LEU A CA 1
ATOM 655 C C . LEU A 1 86 ? 7.831 7.272 -13.326 1.00 97.25 86 LEU A C 1
ATOM 657 O O . LEU A 1 86 ? 8.765 6.999 -14.079 1.00 97.25 86 LEU A O 1
ATOM 661 N N . ALA A 1 87 ? 6.889 6.386 -12.997 1.00 95.81 87 ALA A N 1
ATOM 662 C CA . ALA A 1 87 ? 6.821 5.030 -13.535 1.00 95.81 87 ALA A CA 1
ATOM 663 C C . ALA A 1 87 ? 6.608 5.043 -15.055 1.00 95.81 87 ALA A C 1
ATOM 665 O O . ALA A 1 87 ? 7.348 4.381 -15.784 1.00 95.81 87 ALA A O 1
ATOM 666 N N . ALA A 1 88 ? 5.662 5.857 -15.536 1.00 97.12 88 ALA A N 1
ATOM 667 C CA . ALA A 1 88 ? 5.409 6.051 -16.962 1.00 97.12 88 ALA A CA 1
ATOM 668 C C . ALA A 1 88 ? 6.646 6.611 -17.679 1.00 97.12 88 ALA A C 1
ATOM 670 O O . ALA A 1 88 ? 7.077 6.063 -18.693 1.00 97.12 88 ALA A O 1
ATOM 671 N N . LYS A 1 89 ? 7.289 7.636 -17.100 1.00 97.62 89 LYS A N 1
ATOM 672 C CA . LYS A 1 89 ? 8.541 8.191 -17.633 1.00 97.62 89 LYS A CA 1
ATOM 673 C C . LYS A 1 89 ? 9.655 7.144 -17.692 1.00 97.62 89 L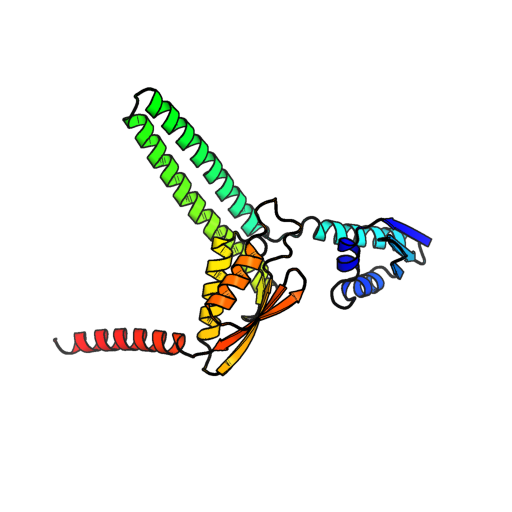YS A C 1
ATOM 675 O O . LYS A 1 89 ? 10.390 7.080 -18.674 1.00 97.62 89 LYS A O 1
ATOM 680 N N . ARG A 1 90 ? 9.804 6.322 -16.649 1.00 98.25 90 ARG A N 1
ATOM 681 C CA . ARG A 1 90 ? 10.795 5.240 -16.616 1.00 98.25 90 ARG A CA 1
ATOM 682 C C . ARG A 1 90 ? 10.540 4.226 -17.728 1.00 98.25 90 ARG A C 1
ATOM 684 O O . ARG A 1 90 ? 11.494 3.848 -18.398 1.00 98.25 90 ARG A O 1
ATOM 691 N N . ALA A 1 91 ? 9.293 3.797 -17.917 1.00 98.19 91 ALA A N 1
ATOM 692 C CA . ALA A 1 91 ? 8.929 2.865 -18.982 1.00 98.19 91 ALA A CA 1
ATOM 693 C C . ALA A 1 91 ? 9.295 3.436 -20.362 1.00 98.19 91 ALA A C 1
ATOM 695 O O . ALA A 1 91 ? 10.045 2.807 -21.102 1.00 98.19 91 ALA A O 1
ATOM 696 N N . GLU A 1 92 ? 8.906 4.684 -20.636 1.00 98.19 92 GLU A N 1
ATOM 697 C CA . GLU A 1 92 ? 9.231 5.371 -21.891 1.00 98.19 92 GLU A CA 1
ATOM 698 C C . GLU A 1 92 ? 10.749 5.455 -22.144 1.00 98.19 92 GLU A C 1
ATOM 700 O O . GLU A 1 92 ? 11.222 5.230 -23.261 1.00 98.19 92 GLU A O 1
ATOM 705 N N . LEU A 1 93 ? 11.540 5.771 -21.113 1.00 98.50 93 LEU A N 1
ATOM 706 C CA . LEU A 1 93 ? 13.000 5.833 -21.223 1.00 98.50 93 LEU A CA 1
ATOM 707 C C . LEU A 1 93 ? 13.613 4.461 -21.530 1.00 98.50 93 LEU A C 1
ATOM 709 O O . LEU A 1 93 ? 14.539 4.382 -22.338 1.00 98.50 93 LEU A O 1
ATOM 713 N N . LEU A 1 94 ? 13.097 3.387 -20.926 1.00 98.38 94 LEU A N 1
ATOM 714 C CA . LEU A 1 94 ? 13.564 2.020 -21.181 1.00 98.38 94 LEU A CA 1
ATOM 715 C C . LEU A 1 94 ? 13.187 1.534 -22.584 1.00 98.38 94 LEU A C 1
ATOM 717 O O . LEU A 1 94 ? 14.013 0.900 -23.245 1.00 98.38 94 LEU A O 1
ATOM 721 N N . ASP A 1 95 ? 12.002 1.888 -23.074 1.00 98.50 95 ASP A N 1
ATOM 722 C CA . ASP A 1 95 ? 11.582 1.582 -24.444 1.00 98.50 95 ASP A CA 1
ATOM 723 C C . ASP A 1 95 ? 12.497 2.287 -25.455 1.00 98.50 95 ASP A C 1
ATOM 725 O O . ASP A 1 95 ? 13.037 1.663 -26.375 1.00 98.50 95 ASP A O 1
ATOM 729 N N . LYS A 1 96 ? 12.781 3.579 -25.233 1.00 98.38 96 LYS A N 1
ATOM 730 C CA . LYS A 1 96 ? 13.739 4.343 -26.049 1.00 98.38 96 LYS A CA 1
ATOM 731 C C . LYS A 1 96 ? 15.153 3.769 -25.968 1.00 98.38 96 LYS A C 1
ATOM 733 O O . LYS A 1 96 ? 15.828 3.679 -26.995 1.00 98.38 96 LYS A O 1
ATOM 738 N N . ALA A 1 97 ? 15.612 3.379 -24.778 1.00 98.31 97 ALA A N 1
ATOM 739 C CA . ALA A 1 97 ? 16.925 2.768 -24.593 1.00 98.31 97 ALA A CA 1
ATOM 740 C C . ALA A 1 97 ? 17.042 1.457 -25.380 1.00 98.31 97 ALA A C 1
ATOM 742 O O . ALA A 1 97 ? 18.038 1.234 -26.070 1.00 98.31 97 ALA A O 1
ATOM 743 N N . THR A 1 98 ? 15.997 0.628 -25.336 1.00 98.38 98 THR A N 1
ATOM 744 C CA . THR A 1 98 ? 15.911 -0.633 -26.082 1.00 98.38 98 THR A CA 1
ATOM 745 C C . THR A 1 98 ? 15.961 -0.381 -27.588 1.00 98.38 98 THR A C 1
ATOM 747 O O . THR A 1 98 ? 16.773 -0.989 -28.285 1.00 98.38 98 THR A O 1
ATOM 750 N N . ALA A 1 99 ? 15.192 0.590 -28.093 1.00 98.12 99 ALA A N 1
ATOM 751 C CA . ALA A 1 99 ? 15.228 0.973 -29.504 1.00 98.12 99 ALA A CA 1
ATOM 752 C C . ALA A 1 99 ? 16.622 1.462 -29.945 1.00 98.12 99 ALA A C 1
ATOM 754 O O . ALA A 1 99 ? 17.119 1.061 -30.999 1.00 98.12 99 ALA A O 1
ATOM 755 N N . LYS A 1 100 ? 17.297 2.284 -29.126 1.00 98.06 100 LYS A N 1
ATOM 756 C CA . LYS A 1 100 ? 18.666 2.751 -29.409 1.00 98.06 100 LYS A CA 1
ATOM 757 C C . LYS A 1 100 ? 19.682 1.614 -29.409 1.00 98.06 100 LY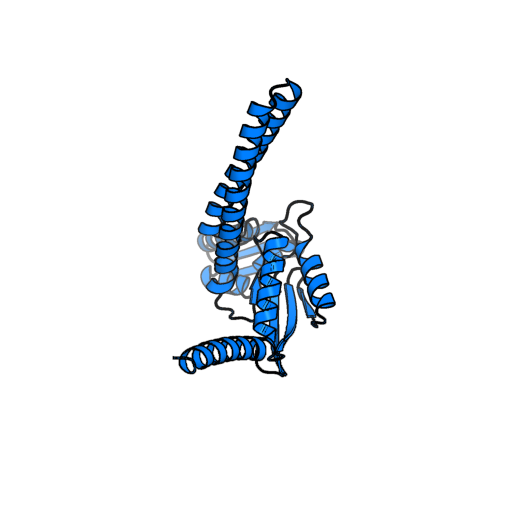S A C 1
ATOM 759 O O . LYS A 1 100 ? 20.562 1.608 -30.266 1.00 98.06 100 LYS A O 1
ATOM 764 N N . ARG A 1 101 ? 19.538 0.646 -28.500 1.00 97.50 101 ARG A N 1
ATOM 765 C CA . ARG A 1 101 ? 20.403 -0.536 -28.439 1.00 97.50 101 ARG A CA 1
ATOM 766 C C . ARG A 1 101 ? 20.246 -1.408 -29.683 1.00 97.50 101 ARG A C 1
ATOM 768 O O . ARG A 1 101 ? 21.253 -1.789 -30.270 1.00 97.50 101 ARG A O 1
ATOM 775 N N . ASN A 1 102 ? 19.010 -1.634 -30.127 1.00 97.69 102 ASN A N 1
ATOM 776 C CA . ASN A 1 102 ? 18.716 -2.391 -31.349 1.00 97.69 102 ASN A CA 1
ATOM 777 C C . ASN A 1 102 ? 19.253 -1.700 -32.613 1.00 97.69 102 ASN A C 1
ATOM 779 O O . ASN A 1 102 ? 19.650 -2.370 -33.558 1.00 97.69 102 ASN A O 1
ATOM 783 N N . ALA A 1 103 ? 19.318 -0.367 -32.614 1.00 97.50 103 ALA A N 1
ATOM 784 C CA . ALA A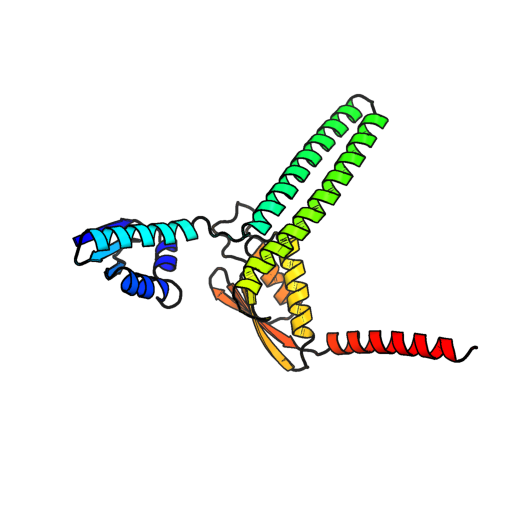 1 103 ? 19.903 0.425 -33.695 1.00 97.50 103 ALA A CA 1
ATOM 785 C C . ALA A 1 103 ? 21.442 0.579 -33.610 1.00 97.50 103 ALA A C 1
ATOM 787 O O . ALA A 1 103 ? 22.021 1.331 -34.388 1.00 97.50 103 ALA A O 1
ATOM 788 N N . GLY A 1 104 ? 22.114 -0.087 -32.662 1.00 97.88 104 GLY A N 1
ATOM 789 C CA . GLY A 1 104 ? 23.575 -0.049 -32.506 1.00 97.88 104 GLY A CA 1
ATOM 790 C C . GLY A 1 104 ? 24.129 1.180 -31.770 1.00 97.88 104 GLY A C 1
ATOM 791 O O . GLY A 1 104 ? 25.338 1.288 -31.573 1.00 97.88 104 GLY A O 1
ATOM 792 N N . TYR A 1 105 ? 23.276 2.094 -31.299 1.00 97.62 105 TYR A N 1
ATOM 793 C CA . TYR A 1 105 ? 23.691 3.294 -30.563 1.00 97.62 105 TYR A CA 1
ATOM 794 C C . TYR A 1 105 ? 23.856 3.007 -29.062 1.00 97.62 105 TYR A C 1
ATOM 796 O O . TYR A 1 105 ? 23.039 3.431 -28.239 1.00 97.62 105 TYR A O 1
ATOM 804 N N . VAL A 1 106 ? 24.921 2.287 -28.698 1.00 96.81 106 VAL A N 1
ATOM 805 C CA . VAL A 1 106 ? 25.154 1.797 -27.324 1.00 96.81 106 VAL A CA 1
ATOM 806 C C . VAL A 1 106 ? 25.276 2.930 -26.298 1.00 96.81 106 VAL A C 1
ATOM 808 O O . VAL A 1 106 ? 24.591 2.895 -25.277 1.00 96.81 106 VAL A O 1
ATOM 811 N N . ASP A 1 107 ? 26.070 3.968 -26.571 1.00 97.75 107 ASP A N 1
ATOM 812 C CA . ASP A 1 107 ? 26.271 5.071 -25.616 1.00 97.75 107 ASP A CA 1
ATOM 813 C C . ASP A 1 107 ? 24.986 5.866 -25.362 1.00 97.75 107 ASP A C 1
ATOM 815 O O . ASP A 1 107 ? 24.678 6.235 -24.228 1.00 97.75 107 ASP A O 1
ATOM 819 N N . ALA A 1 108 ? 24.197 6.097 -26.415 1.00 97.06 108 ALA A N 1
ATOM 820 C CA . ALA A 1 108 ? 22.905 6.763 -26.299 1.00 97.06 108 ALA A CA 1
ATOM 821 C C . ALA A 1 108 ? 21.900 5.908 -25.510 1.00 97.06 108 ALA A C 1
ATOM 823 O O . ALA A 1 108 ? 21.155 6.445 -24.691 1.00 97.06 108 ALA A O 1
ATOM 824 N N . ALA A 1 109 ? 21.902 4.586 -25.715 1.00 98.19 109 ALA A N 1
ATOM 825 C CA . ALA A 1 109 ? 21.082 3.665 -24.936 1.00 98.19 109 ALA A CA 1
ATOM 826 C C . ALA A 1 109 ? 21.471 3.684 -23.449 1.00 98.19 109 ALA A C 1
ATOM 828 O O . ALA A 1 109 ? 20.597 3.790 -22.594 1.00 98.19 109 ALA A O 1
ATOM 829 N N . ASN A 1 110 ? 22.770 3.650 -23.133 1.00 98.25 110 ASN A N 1
ATOM 830 C CA . ASN A 1 110 ? 23.251 3.675 -21.751 1.00 98.25 110 ASN A CA 1
ATOM 831 C C . ASN A 1 110 ? 22.854 4.972 -21.025 1.00 98.25 110 ASN A C 1
ATOM 833 O O . ASN A 1 110 ? 22.408 4.908 -19.883 1.00 98.25 110 ASN A O 1
ATOM 837 N N . LYS A 1 111 ? 22.922 6.136 -21.690 1.00 98.25 111 LYS A N 1
ATOM 838 C CA . LYS A 1 111 ? 22.438 7.408 -21.116 1.00 98.25 111 LYS A CA 1
ATOM 839 C C . LYS A 1 111 ? 20.953 7.347 -20.742 1.00 98.25 111 LYS A C 1
ATOM 841 O O . LYS A 1 111 ? 20.587 7.720 -19.632 1.00 98.25 111 LYS A O 1
ATOM 846 N N . LEU A 1 112 ? 20.113 6.810 -21.630 1.00 98.44 112 LEU A N 1
ATOM 847 C CA . LEU A 1 112 ? 18.679 6.638 -21.368 1.00 98.44 112 LEU A CA 1
ATOM 848 C C . LEU A 1 112 ? 18.408 5.647 -20.225 1.00 98.44 112 LEU A C 1
ATOM 850 O O . LEU A 1 112 ? 17.487 5.858 -19.439 1.00 98.44 112 LEU A O 1
ATOM 854 N N . VAL A 1 113 ? 19.221 4.593 -20.092 1.00 98.44 113 VAL A N 1
ATOM 855 C CA . VAL A 1 113 ? 19.143 3.663 -18.953 1.00 98.44 113 VAL A CA 1
ATOM 856 C C . VAL A 1 113 ? 19.466 4.372 -17.638 1.00 98.44 113 VAL A C 1
ATOM 858 O O . VAL A 1 113 ? 18.758 4.157 -16.657 1.00 98.44 113 VAL A O 1
ATOM 861 N N . GLU A 1 114 ? 20.490 5.227 -17.594 1.00 98.44 114 GLU A N 1
ATOM 862 C CA . GLU A 1 114 ? 20.807 5.997 -16.383 1.00 98.44 114 GLU A CA 1
ATOM 863 C C . GLU A 1 114 ? 19.680 6.974 -16.013 1.00 98.44 114 GLU A C 1
ATOM 865 O O . GLU A 1 114 ? 19.284 7.053 -14.848 1.00 98.44 114 GLU A O 1
ATOM 870 N N . GLU A 1 115 ? 19.068 7.639 -16.995 1.00 98.00 115 GLU A N 1
ATOM 871 C CA . GLU A 1 115 ? 17.874 8.460 -16.759 1.00 98.00 115 GLU A CA 1
ATOM 872 C C . GLU A 1 115 ? 16.684 7.627 -16.254 1.00 98.00 115 GLU A C 1
ATOM 874 O O . GLU A 1 115 ? 15.947 8.062 -15.364 1.00 98.00 115 GLU A O 1
ATOM 879 N N . ALA A 1 116 ? 16.497 6.413 -16.780 1.00 98.38 116 ALA A N 1
ATOM 880 C CA . ALA A 1 116 ? 15.449 5.500 -16.334 1.00 98.38 116 ALA A CA 1
ATOM 881 C C . ALA A 1 116 ? 15.686 5.007 -14.899 1.00 98.38 116 ALA A C 1
ATOM 883 O O . ALA A 1 116 ? 14.733 4.882 -14.123 1.00 98.38 116 ALA A O 1
ATOM 884 N N . LYS A 1 117 ? 16.945 4.750 -14.519 1.00 98.31 117 LYS A N 1
ATOM 885 C CA . LYS A 1 117 ? 17.327 4.426 -13.136 1.00 98.31 117 LYS A CA 1
ATOM 886 C C . LYS A 1 117 ? 17.013 5.585 -12.201 1.00 98.31 117 LYS A C 1
ATOM 888 O O . LYS A 1 117 ? 16.428 5.362 -11.146 1.00 98.31 117 LYS A O 1
ATOM 893 N N . GLU A 1 118 ? 17.336 6.815 -12.596 1.00 98.00 118 GLU A N 1
ATOM 894 C CA . GLU A 1 118 ? 17.010 8.008 -11.811 1.00 98.00 118 GLU A CA 1
ATOM 895 C C . GLU A 1 118 ? 15.497 8.202 -11.651 1.00 98.00 118 GLU A C 1
ATOM 897 O O . GLU A 1 118 ? 15.017 8.449 -10.543 1.00 98.00 118 GLU A O 1
ATOM 902 N N . ALA A 1 119 ? 14.726 8.030 -12.728 1.00 97.75 119 ALA A N 1
ATOM 903 C CA . ALA A 1 119 ? 13.267 8.048 -12.658 1.00 97.75 119 ALA A CA 1
ATOM 904 C C . ALA A 1 119 ? 12.730 6.953 -11.719 1.00 97.75 119 ALA A C 1
ATOM 906 O O . ALA A 1 119 ? 11.816 7.221 -10.942 1.00 97.75 119 ALA A O 1
ATOM 907 N N . GLY A 1 120 ? 13.336 5.760 -11.739 1.00 97.94 120 GLY A N 1
ATOM 908 C CA . GLY A 1 120 ? 13.033 4.662 -10.817 1.00 97.94 120 GLY A CA 1
ATOM 909 C C . GLY A 1 120 ? 13.293 5.020 -9.355 1.00 97.94 120 GLY A C 1
ATOM 910 O O . GLY A 1 120 ? 12.389 4.895 -8.539 1.00 97.94 120 GLY A O 1
ATOM 911 N N . ARG A 1 121 ? 14.471 5.569 -9.033 1.00 98.12 121 ARG A N 1
ATOM 912 C CA . ARG A 1 121 ? 14.791 6.015 -7.664 1.00 98.12 121 ARG A CA 1
ATOM 913 C C . ARG A 1 121 ? 13.774 7.030 -7.143 1.00 98.12 121 ARG A C 1
ATOM 915 O O . ARG A 1 121 ? 13.223 6.859 -6.060 1.00 98.12 121 ARG A O 1
ATOM 922 N N . ARG A 1 122 ? 13.451 8.048 -7.947 1.00 97.12 122 ARG A N 1
ATOM 923 C CA . ARG A 1 122 ? 12.451 9.063 -7.573 1.00 97.12 122 ARG A CA 1
ATOM 924 C C . ARG A 1 122 ? 11.048 8.474 -7.444 1.00 97.12 122 ARG A C 1
ATOM 926 O O . ARG A 1 122 ? 10.276 8.921 -6.600 1.00 97.12 122 ARG A O 1
ATOM 933 N N . MET A 1 123 ? 10.690 7.511 -8.294 1.00 97.12 123 MET A N 1
ATOM 934 C CA . MET A 1 123 ? 9.415 6.799 -8.208 1.00 97.12 123 MET A CA 1
ATOM 935 C C . MET A 1 123 ? 9.313 6.062 -6.870 1.00 97.12 123 MET A C 1
ATOM 937 O O . MET A 1 123 ? 8.297 6.198 -6.189 1.00 97.12 123 MET A O 1
ATOM 941 N N . ASP A 1 124 ? 10.360 5.341 -6.471 1.00 94.75 124 ASP A N 1
ATOM 942 C CA . ASP A 1 124 ? 10.407 4.598 -5.209 1.00 94.75 124 ASP A CA 1
ATOM 943 C C . ASP A 1 124 ? 10.319 5.536 -4.000 1.00 94.75 124 ASP A C 1
ATOM 945 O O . ASP A 1 124 ? 9.531 5.294 -3.086 1.00 94.75 124 ASP A O 1
ATOM 949 N N . GLU A 1 125 ? 11.028 6.668 -4.028 1.00 96.06 125 GLU A N 1
ATOM 950 C CA . GLU A 1 125 ? 10.911 7.715 -3.005 1.00 96.06 125 GLU A CA 1
ATOM 951 C C . GLU A 1 125 ? 9.476 8.248 -2.880 1.00 96.06 125 GLU A C 1
ATOM 953 O O . GLU A 1 125 ? 8.972 8.430 -1.769 1.00 96.06 125 GLU A O 1
ATOM 958 N N . LYS A 1 126 ? 8.789 8.493 -4.006 1.00 96.56 126 LYS A N 1
ATOM 959 C CA . LYS A 1 126 ? 7.394 8.960 -3.992 1.00 96.56 126 LYS A CA 1
ATOM 960 C C . LYS A 1 126 ? 6.417 7.878 -3.561 1.00 96.56 126 LYS A C 1
ATOM 962 O O . LYS A 1 126 ? 5.483 8.211 -2.839 1.00 96.56 126 LYS A O 1
ATOM 967 N N . ASN A 1 127 ? 6.640 6.618 -3.927 1.00 93.88 127 ASN A N 1
ATOM 968 C CA . ASN A 1 127 ? 5.848 5.499 -3.420 1.00 93.88 127 ASN A CA 1
ATOM 969 C C . ASN A 1 127 ? 6.007 5.351 -1.906 1.00 93.88 127 ASN A C 1
ATOM 971 O O . ASN A 1 127 ? 5.004 5.264 -1.207 1.00 93.88 127 ASN A O 1
ATOM 975 N N . LYS A 1 128 ? 7.238 5.426 -1.388 1.00 94.06 128 LYS A N 1
ATOM 976 C CA . LYS A 1 128 ? 7.504 5.376 0.054 1.00 94.06 128 LYS A CA 1
ATOM 977 C C . LYS A 1 128 ? 6.841 6.537 0.799 1.00 94.06 128 LYS A C 1
ATOM 979 O O . LYS A 1 128 ? 6.208 6.320 1.827 1.00 94.06 128 LYS A O 1
ATOM 984 N N . ALA A 1 129 ? 6.947 7.756 0.267 1.00 94.88 129 ALA A N 1
ATOM 985 C CA . ALA A 1 129 ? 6.282 8.924 0.843 1.00 94.88 129 ALA A CA 1
ATOM 986 C C . ALA A 1 129 ? 4.749 8.809 0.783 1.00 94.88 129 ALA A C 1
ATOM 988 O O . ALA A 1 129 ? 4.072 9.201 1.729 1.00 94.88 129 ALA A O 1
ATOM 989 N N . ALA A 1 130 ? 4.201 8.263 -0.308 1.00 93.75 130 ALA A N 1
ATOM 990 C CA . ALA A 1 130 ? 2.773 8.002 -0.429 1.00 93.75 130 ALA A CA 1
ATOM 991 C C . ALA A 1 130 ? 2.316 6.982 0.614 1.00 93.75 130 ALA A C 1
ATOM 993 O O . ALA A 1 130 ? 1.388 7.268 1.353 1.00 93.75 130 ALA A O 1
ATOM 994 N N . ALA A 1 131 ? 3.000 5.841 0.726 1.00 92.50 131 ALA A N 1
ATOM 995 C CA . ALA A 1 131 ? 2.678 4.808 1.704 1.00 92.50 131 ALA A CA 1
ATOM 996 C C . ALA A 1 131 ? 2.652 5.359 3.135 1.00 92.50 131 ALA A C 1
ATOM 998 O O . ALA A 1 131 ? 1.713 5.077 3.870 1.00 92.50 131 ALA A O 1
ATOM 999 N N . ALA A 1 132 ? 3.635 6.185 3.512 1.00 92.12 132 ALA A N 1
ATOM 1000 C CA . ALA A 1 132 ? 3.661 6.830 4.825 1.00 92.12 132 ALA A CA 1
ATOM 1001 C C . ALA A 1 132 ? 2.435 7.732 5.056 1.00 92.12 132 ALA A C 1
ATOM 1003 O O . ALA A 1 132 ? 1.759 7.576 6.065 1.00 92.12 132 ALA A O 1
ATOM 1004 N N . ALA A 1 133 ? 2.102 8.603 4.097 1.00 92.25 133 ALA A N 1
ATOM 1005 C CA . ALA A 1 133 ? 0.935 9.485 4.200 1.00 92.25 133 ALA A CA 1
ATOM 1006 C C . ALA A 1 133 ? -0.398 8.713 4.234 1.00 92.25 133 ALA A C 1
ATOM 1008 O O . ALA A 1 133 ? -1.324 9.102 4.938 1.00 92.25 133 ALA A O 1
ATOM 1009 N N . ILE A 1 134 ? -0.487 7.612 3.484 1.00 90.44 134 ILE A N 1
ATOM 1010 C CA . ILE A 1 134 ? -1.650 6.715 3.471 1.00 90.44 134 ILE A CA 1
ATOM 1011 C C . ILE A 1 134 ? -1.799 6.029 4.833 1.00 90.44 134 ILE A C 1
ATOM 1013 O O . ILE A 1 134 ? -2.886 5.996 5.401 1.00 90.44 134 ILE A O 1
ATOM 1017 N N . ALA A 1 135 ? -0.704 5.504 5.385 1.00 88.88 135 ALA A N 1
ATOM 1018 C CA . ALA A 1 135 ? -0.719 4.857 6.690 1.00 88.88 135 ALA A CA 1
ATOM 1019 C C . ALA A 1 135 ? -1.080 5.844 7.810 1.00 88.88 135 ALA A C 1
ATOM 1021 O O . ALA A 1 135 ? -1.896 5.505 8.662 1.00 88.88 135 ALA A O 1
ATOM 1022 N N . GLU A 1 136 ? -0.537 7.059 7.785 1.00 87.88 136 GLU A N 1
ATOM 1023 C CA . GLU A 1 136 ? -0.897 8.135 8.715 1.00 87.88 136 GLU A CA 1
ATOM 1024 C C . GLU A 1 136 ? -2.401 8.451 8.634 1.00 87.88 136 GLU A C 1
ATOM 1026 O O . GLU A 1 136 ? -3.102 8.424 9.647 1.00 87.88 136 GLU A O 1
ATOM 1031 N N . HIS A 1 137 ? -2.925 8.637 7.417 1.00 87.12 137 HIS A N 1
ATOM 1032 C CA . HIS A 1 137 ? -4.347 8.887 7.177 1.00 87.12 137 HIS A CA 1
ATOM 1033 C C . HIS A 1 137 ? -5.245 7.752 7.696 1.00 87.12 137 HIS A C 1
ATOM 1035 O O . HIS A 1 137 ? -6.258 8.004 8.350 1.00 87.12 137 HIS A O 1
ATOM 1041 N N . ASN A 1 138 ? -4.864 6.499 7.449 1.00 84.00 138 ASN A N 1
ATOM 1042 C CA . ASN A 1 138 ? -5.689 5.343 7.790 1.00 84.00 138 ASN A CA 1
ATOM 1043 C C . ASN A 1 138 ? -5.639 4.967 9.274 1.00 84.00 138 ASN A C 1
ATOM 1045 O O . ASN A 1 138 ? -6.592 4.361 9.770 1.00 84.00 138 ASN A O 1
ATOM 1049 N N . ASN A 1 139 ? -4.557 5.311 9.976 1.00 83.38 139 ASN A N 1
ATOM 1050 C CA . ASN A 1 139 ? -4.293 4.841 11.335 1.00 83.38 139 ASN A CA 1
ATOM 1051 C C . ASN A 1 139 ? -4.344 5.968 12.370 1.00 83.38 139 ASN A C 1
ATOM 1053 O O . ASN A 1 139 ? -5.180 5.928 13.275 1.00 83.38 139 ASN A O 1
ATOM 1057 N N . GLU A 1 140 ? -3.496 6.989 12.231 1.00 71.19 140 GLU A N 1
ATOM 1058 C CA . GLU A 1 140 ? -3.339 8.041 13.245 1.00 71.19 140 GLU A CA 1
ATOM 1059 C C . GLU A 1 140 ? -4.601 8.907 13.357 1.00 71.19 140 GLU A C 1
ATOM 1061 O O . GLU A 1 140 ? -5.068 9.194 14.461 1.00 71.19 140 GLU A O 1
ATOM 1066 N N . ALA A 1 141 ? -5.249 9.215 12.229 1.00 61.56 141 ALA A N 1
ATOM 1067 C CA . ALA A 1 141 ? -6.478 10.013 12.211 1.00 61.56 141 ALA A CA 1
ATOM 1068 C C . ALA A 1 141 ? -7.706 9.296 12.810 1.00 61.56 141 ALA A C 1
ATOM 1070 O O . ALA A 1 141 ? -8.709 9.945 13.110 1.00 61.56 141 ALA A O 1
ATOM 1071 N N . LYS A 1 142 ? -7.652 7.968 13.007 1.00 60.50 142 LYS A N 1
ATOM 1072 C CA . LYS A 1 142 ? -8.765 7.184 13.575 1.00 60.50 142 LYS A CA 1
ATOM 1073 C C . LYS A 1 142 ? -8.694 7.041 15.101 1.00 60.50 142 LYS A C 1
ATOM 1075 O O . LYS A 1 142 ? -9.612 6.467 15.684 1.00 60.50 142 LYS A O 1
ATOM 1080 N N . GLY A 1 143 ? -7.641 7.555 15.749 1.00 56.69 143 GLY A N 1
ATOM 1081 C CA . GLY A 1 143 ? -7.528 7.614 17.213 1.00 56.69 143 GLY A CA 1
ATOM 1082 C C . GLY A 1 143 ? -7.404 6.253 17.907 1.00 56.69 143 GLY A C 1
ATOM 1083 O O . GLY A 1 143 ? -7.780 6.125 19.069 1.00 56.69 143 GLY A O 1
ATOM 1084 N N . LYS A 1 144 ? -6.916 5.226 17.199 1.00 64.06 144 LYS A N 1
ATOM 1085 C CA . LYS A 1 144 ? -6.927 3.828 17.663 1.00 64.06 144 LYS A CA 1
ATOM 1086 C C . LYS A 1 144 ? -5.600 3.287 18.212 1.00 64.06 144 LYS A C 1
ATOM 1088 O O . LYS A 1 144 ? -5.465 2.081 18.321 1.00 64.06 144 LYS A O 1
ATOM 1093 N N . GLY A 1 145 ? -4.656 4.149 18.589 1.00 73.38 145 GLY A N 1
ATOM 1094 C CA . GLY A 1 145 ? -3.433 3.724 19.284 1.00 73.38 145 GLY A CA 1
ATOM 1095 C C . GLY A 1 145 ? -2.596 2.674 18.534 1.00 73.38 145 GLY A C 1
ATOM 1096 O O . GLY A 1 145 ? -2.685 2.535 17.316 1.00 73.38 145 GLY A O 1
ATOM 1097 N N . ASP A 1 146 ? -1.754 1.950 19.275 1.00 79.06 146 ASP A N 1
ATOM 1098 C CA . ASP A 1 146 ? -0.828 0.941 18.729 1.00 79.06 146 ASP A CA 1
ATOM 1099 C C . ASP A 1 146 ? -1.490 -0.418 18.422 1.00 79.06 146 ASP A C 1
ATOM 1101 O O . ASP A 1 146 ? -0.849 -1.308 17.864 1.00 79.06 146 ASP A O 1
ATOM 1105 N N . ASP A 1 147 ? -2.742 -0.616 18.827 1.00 87.31 147 ASP A N 1
ATOM 1106 C CA . ASP A 1 147 ? -3.517 -1.856 18.713 1.00 87.31 147 ASP A CA 1
ATOM 1107 C C . ASP A 1 147 ? -4.397 -1.900 17.453 1.00 87.31 147 ASP A C 1
ATOM 1109 O O . ASP A 1 147 ? -5.284 -2.744 17.320 1.00 87.31 147 ASP A O 1
ATOM 1113 N N . TYR A 1 148 ? -4.129 -1.030 16.479 1.00 89.81 148 TYR A N 1
ATOM 1114 C CA . TYR A 1 148 ? -4.868 -0.963 15.226 1.00 89.81 148 TYR A CA 1
ATOM 1115 C C . TYR A 1 148 ? -3.954 -0.707 14.033 1.00 89.81 148 TYR A C 1
ATOM 1117 O O . TYR A 1 148 ? -3.109 0.185 14.059 1.00 89.81 148 TYR A O 1
ATOM 1125 N N . PHE A 1 149 ? -4.162 -1.469 12.960 1.00 91.56 149 PHE A N 1
ATOM 1126 C CA . PHE A 1 149 ? -3.469 -1.251 11.701 1.00 91.56 149 PHE A CA 1
ATOM 1127 C C . PHE A 1 149 ? -4.365 -1.530 10.487 1.00 91.56 149 PHE A C 1
ATOM 1129 O O . PHE A 1 149 ? -4.708 -2.673 10.167 1.00 91.56 149 PHE A O 1
ATOM 1136 N N . ASP A 1 150 ? -4.745 -0.458 9.803 1.00 89.56 150 ASP A N 1
ATOM 1137 C CA . ASP A 1 150 ? -5.484 -0.443 8.550 1.00 89.56 150 ASP A CA 1
ATOM 1138 C C . ASP A 1 150 ? -4.518 -0.325 7.366 1.00 89.56 150 ASP A C 1
ATOM 1140 O O . ASP A 1 150 ? -3.745 0.631 7.251 1.00 89.56 150 ASP A O 1
ATOM 1144 N N . MET A 1 151 ? -4.550 -1.344 6.506 1.00 89.12 151 MET A N 1
ATOM 1145 C CA . MET A 1 151 ? -3.622 -1.531 5.392 1.00 89.12 151 MET A CA 1
ATOM 1146 C C . MET A 1 151 ? -4.240 -1.139 4.048 1.00 89.12 151 MET A C 1
ATOM 1148 O O . MET A 1 151 ? -3.617 -1.354 3.005 1.00 89.12 151 MET A O 1
ATOM 1152 N N . HIS A 1 152 ? -5.466 -0.608 4.028 1.00 85.75 152 HIS A N 1
ATOM 1153 C CA . HIS A 1 152 ? -6.073 -0.183 2.772 1.00 85.75 152 HIS A CA 1
ATOM 1154 C C . HIS A 1 152 ? -5.229 0.896 2.076 1.00 85.75 152 HIS A C 1
ATOM 1156 O O . HIS A 1 152 ? -4.477 1.634 2.707 1.00 85.75 152 HIS A O 1
ATOM 1162 N N . GLY A 1 153 ? -5.288 0.946 0.744 1.00 82.12 153 GLY A N 1
ATOM 1163 C CA . GLY A 1 153 ? -4.494 1.885 -0.063 1.00 82.12 153 GLY A CA 1
ATOM 1164 C C . GLY A 1 153 ? -2.985 1.584 -0.122 1.00 82.12 153 GLY A C 1
ATOM 1165 O O . GLY A 1 153 ? -2.286 2.093 -1.002 1.00 82.12 153 GLY A O 1
ATOM 1166 N N . LEU A 1 154 ? -2.460 0.721 0.753 1.00 88.88 154 LEU A N 1
ATOM 1167 C CA . LEU A 1 154 ? -1.064 0.294 0.715 1.00 88.88 154 LEU A CA 1
ATOM 1168 C C . LEU A 1 154 ? -0.849 -0.815 -0.320 1.00 88.88 154 LEU A C 1
ATOM 1170 O O . LEU A 1 154 ? -1.704 -1.673 -0.559 1.00 88.88 154 LEU A O 1
ATOM 1174 N N . ARG A 1 155 ? 0.334 -0.822 -0.939 1.00 88.06 155 ARG A N 1
ATOM 1175 C CA . ARG A 1 155 ? 0.797 -1.955 -1.749 1.00 88.06 155 ARG A CA 1
ATOM 1176 C C . ARG A 1 155 ? 1.272 -3.071 -0.822 1.00 88.06 155 ARG A C 1
ATOM 1178 O O . ARG A 1 155 ? 1.613 -2.824 0.332 1.00 88.06 155 ARG A O 1
ATOM 1185 N N . LYS A 1 156 ? 1.322 -4.302 -1.337 1.00 88.31 156 LYS A N 1
ATOM 1186 C CA . LYS A 1 156 ? 1.649 -5.498 -0.549 1.00 88.31 156 LYS A CA 1
ATOM 1187 C C . LYS A 1 156 ? 2.936 -5.333 0.257 1.00 88.31 156 LYS A C 1
ATOM 1189 O O . LYS A 1 156 ? 2.921 -5.515 1.466 1.00 88.31 156 LYS A O 1
ATOM 1194 N N . GLU A 1 157 ? 4.027 -4.968 -0.399 1.00 88.94 157 GLU A N 1
ATOM 1195 C CA . GLU A 1 157 ? 5.347 -4.848 0.217 1.00 88.94 157 GLU A CA 1
ATOM 1196 C C . GLU A 1 157 ? 5.358 -3.764 1.302 1.00 88.94 157 GLU A C 1
ATOM 1198 O O . GLU A 1 157 ? 5.827 -4.002 2.410 1.00 88.94 157 GLU A O 1
ATOM 1203 N N . GLU A 1 158 ? 4.764 -2.604 1.012 1.00 91.38 158 GLU A N 1
ATOM 1204 C CA . GLU A 1 158 ? 4.670 -1.474 1.943 1.00 91.38 158 GLU A CA 1
ATOM 1205 C C . GLU A 1 158 ? 3.877 -1.853 3.198 1.00 91.38 158 GLU A C 1
ATOM 1207 O O . GLU A 1 158 ? 4.322 -1.614 4.321 1.00 91.38 158 GLU A O 1
ATOM 1212 N N . ALA A 1 159 ? 2.725 -2.493 3.001 1.00 91.31 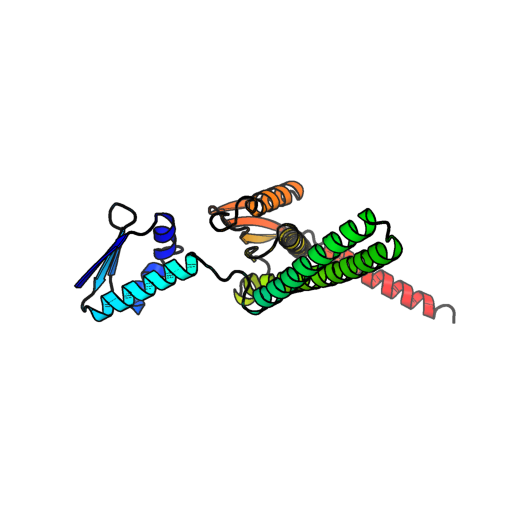159 ALA A N 1
ATOM 1213 C CA . ALA A 1 159 ? 1.844 -2.915 4.073 1.00 91.31 159 ALA A CA 1
ATOM 1214 C C . ALA A 1 159 ? 2.520 -3.963 4.970 1.00 91.31 159 ALA A C 1
ATOM 1216 O O . ALA A 1 159 ? 2.448 -3.864 6.194 1.00 91.31 159 ALA A O 1
ATOM 1217 N N . MET A 1 160 ? 3.218 -4.939 4.380 1.00 93.75 160 MET A N 1
ATOM 1218 C CA . MET A 1 160 ? 3.928 -5.967 5.144 1.00 93.75 160 MET A CA 1
ATOM 1219 C C . MET A 1 160 ? 5.109 -5.394 5.930 1.00 93.75 160 MET A C 1
ATOM 1221 O O . MET A 1 160 ? 5.275 -5.752 7.092 1.00 93.75 160 MET A O 1
ATOM 1225 N N . THR A 1 161 ? 5.889 -4.472 5.353 1.00 93.38 161 THR A N 1
ATOM 1226 C CA . THR A 1 161 ? 6.965 -3.782 6.087 1.00 93.38 161 THR A CA 1
ATOM 1227 C C . THR A 1 161 ? 6.416 -3.009 7.286 1.00 93.38 161 THR A C 1
ATOM 1229 O O . THR A 1 161 ? 6.971 -3.080 8.380 1.00 93.38 161 THR A O 1
ATOM 1232 N N . MET A 1 162 ? 5.299 -2.302 7.117 1.00 92.94 162 MET A N 1
ATOM 1233 C CA . MET A 1 162 ? 4.671 -1.563 8.214 1.00 92.94 162 MET A CA 1
ATOM 1234 C C . MET A 1 162 ? 4.073 -2.485 9.282 1.00 92.94 162 MET A C 1
ATOM 1236 O O . MET A 1 162 ? 4.210 -2.198 10.471 1.00 92.94 162 MET A O 1
ATOM 1240 N N . LEU A 1 163 ? 3.468 -3.608 8.880 1.00 94.12 163 LEU A N 1
ATOM 1241 C CA . LEU A 1 163 ? 2.979 -4.634 9.802 1.00 94.12 163 LEU A CA 1
ATOM 1242 C C . LEU A 1 163 ? 4.120 -5.218 10.642 1.00 94.12 163 LEU A C 1
ATOM 1244 O O . LEU A 1 163 ? 3.973 -5.345 11.854 1.00 94.12 163 LEU A O 1
ATOM 1248 N N . GLN A 1 164 ? 5.259 -5.526 10.016 1.00 94.62 164 GLN A N 1
ATOM 1249 C CA . GLN A 1 164 ? 6.453 -6.007 10.712 1.00 94.62 164 GLN A CA 1
ATOM 1250 C C . GLN A 1 164 ? 6.916 -5.001 11.767 1.00 94.62 164 GLN A C 1
ATOM 1252 O O . GLN A 1 164 ? 7.031 -5.357 12.936 1.00 94.62 164 GLN A O 1
ATOM 1257 N N . SER A 1 165 ? 7.074 -3.726 11.398 1.00 92.00 165 SER A N 1
ATOM 1258 C CA . SER A 1 165 ? 7.442 -2.680 12.359 1.00 92.00 165 SER A CA 1
ATOM 1259 C C . SER A 1 165 ? 6.401 -2.490 13.470 1.00 92.00 165 SER A C 1
ATOM 1261 O O . SER A 1 165 ? 6.765 -2.223 14.612 1.00 92.00 165 SER A O 1
ATOM 1263 N N . CYS A 1 166 ? 5.105 -2.629 13.170 1.00 91.88 166 CYS A N 1
ATOM 1264 C CA . CYS A 1 166 ? 4.039 -2.590 14.173 1.00 91.88 166 CYS A CA 1
ATOM 1265 C C . CYS A 1 166 ? 4.198 -3.733 15.189 1.00 91.88 166 CYS A C 1
ATOM 1267 O O . CYS A 1 166 ? 4.260 -3.481 16.392 1.00 91.88 166 CYS A O 1
ATOM 1269 N N . VAL A 1 167 ? 4.352 -4.971 14.714 1.00 93.25 167 VAL A N 1
ATOM 1270 C CA . VAL A 1 167 ? 4.557 -6.145 15.571 1.00 93.25 167 VAL A CA 1
ATOM 1271 C C . VAL A 1 167 ? 5.846 -6.035 16.381 1.00 93.25 167 VAL A C 1
ATOM 1273 O O . VAL A 1 167 ? 5.826 -6.341 17.569 1.00 93.25 167 VAL A O 1
ATOM 1276 N N . GLU A 1 168 ? 6.943 -5.554 15.797 1.00 92.31 168 GLU A N 1
ATOM 1277 C CA . GLU A 1 168 ? 8.200 -5.313 16.518 1.00 92.31 168 GLU A CA 1
ATOM 1278 C C . GLU A 1 168 ? 8.015 -4.325 17.677 1.00 92.31 168 GLU A C 1
ATOM 1280 O O . GLU A 1 168 ? 8.461 -4.594 18.794 1.00 92.31 168 GLU A O 1
ATOM 1285 N N . ARG A 1 169 ? 7.298 -3.212 17.455 1.00 91.31 169 ARG A N 1
ATOM 1286 C CA . ARG A 1 169 ? 6.970 -2.255 18.528 1.00 91.31 169 ARG A CA 1
ATOM 1287 C C . ARG A 1 169 ? 6.116 -2.888 19.623 1.00 91.31 169 ARG A C 1
ATOM 1289 O O . ARG A 1 169 ? 6.340 -2.622 20.800 1.00 91.31 169 ARG A O 1
ATOM 1296 N N . LEU A 1 170 ? 5.152 -3.734 19.262 1.00 92.00 170 LEU A N 1
ATOM 1297 C CA . LEU A 1 170 ? 4.322 -4.436 20.241 1.00 92.00 170 LEU A CA 1
ATOM 1298 C C . LEU A 1 170 ? 5.121 -5.482 21.029 1.00 92.00 170 LEU A C 1
ATOM 1300 O O . LEU A 1 170 ? 4.987 -5.547 22.249 1.00 92.00 170 LEU A O 1
ATOM 1304 N N . LYS A 1 171 ? 6.008 -6.236 20.369 1.00 92.38 171 LYS A N 1
ATOM 1305 C CA . LYS A 1 171 ? 6.945 -7.170 21.017 1.00 92.38 171 LYS A CA 1
ATOM 1306 C C . LYS A 1 171 ? 7.926 -6.443 21.950 1.00 92.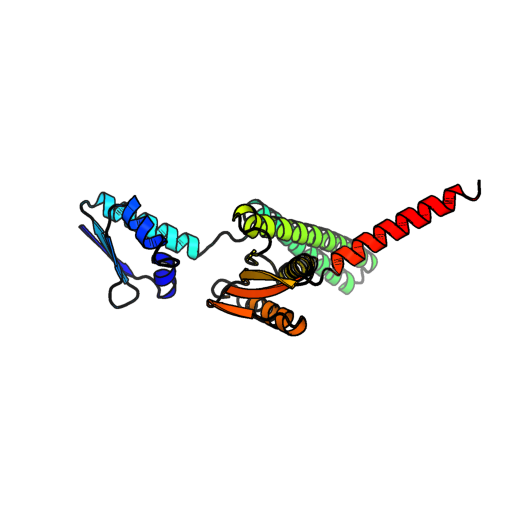38 171 LYS A C 1
ATOM 1308 O O . LYS A 1 171 ? 8.347 -7.010 22.953 1.00 92.38 171 LYS A O 1
ATOM 1313 N N . ALA A 1 172 ? 8.246 -5.175 21.687 1.00 90.94 172 ALA A N 1
ATOM 1314 C CA . ALA A 1 172 ? 9.094 -4.354 22.556 1.00 90.94 172 ALA A CA 1
ATOM 1315 C C . ALA A 1 172 ? 8.457 -3.987 23.909 1.00 90.94 172 ALA A C 1
ATOM 1317 O O . ALA A 1 172 ? 9.180 -3.577 24.821 1.00 90.94 172 ALA A O 1
ATOM 1318 N N . LYS A 1 173 ? 7.129 -4.112 24.056 1.00 90.81 173 LYS A N 1
ATOM 1319 C CA . LYS A 1 173 ? 6.427 -3.849 25.323 1.00 90.81 173 LYS A CA 1
ATOM 1320 C C . LYS A 1 173 ? 6.893 -4.822 26.424 1.00 90.81 173 LYS A C 1
ATOM 1322 O O . LYS A 1 173 ? 7.419 -5.890 26.099 1.00 90.81 173 LYS A O 1
ATOM 1327 N N . PRO A 1 174 ? 6.711 -4.481 27.719 1.00 92.31 174 PRO A N 1
ATOM 1328 C CA . PRO A 1 174 ? 7.155 -5.318 28.833 1.00 92.31 174 PRO A CA 1
ATOM 1329 C C . PRO A 1 174 ? 6.705 -6.772 28.700 1.00 92.31 174 PRO A C 1
ATOM 1331 O O . PRO A 1 174 ? 5.598 -7.037 28.222 1.00 92.31 174 PRO A O 1
ATOM 1334 N N . ASN A 1 175 ? 7.557 -7.699 29.142 1.00 92.81 175 ASN A N 1
ATOM 1335 C CA . ASN A 1 175 ? 7.297 -9.126 28.999 1.00 92.81 175 ASN A CA 1
ATOM 1336 C C . ASN A 1 175 ? 5.925 -9.512 29.578 1.00 92.81 175 ASN A C 1
ATOM 1338 O O . ASN A 1 175 ? 5.591 -9.131 30.700 1.00 92.81 175 ASN A O 1
ATOM 1342 N N . GLY A 1 176 ? 5.135 -10.256 28.806 1.00 88.38 176 GLY A N 1
ATOM 1343 C CA . GLY A 1 176 ? 3.780 -10.665 29.178 1.00 88.38 176 GLY A CA 1
ATOM 1344 C C . GLY A 1 176 ? 2.688 -9.634 28.873 1.00 88.38 176 GLY A C 1
ATOM 1345 O O . GLY A 1 176 ? 1.515 -9.919 29.105 1.00 88.38 176 GLY A O 1
ATOM 1346 N N . THR A 1 177 ? 3.025 -8.462 28.321 1.00 91.88 177 THR A N 1
ATOM 1347 C CA . THR A 1 177 ? 2.016 -7.488 27.876 1.00 91.88 177 THR A CA 1
ATOM 1348 C C . THR A 1 177 ? 1.290 -8.032 26.651 1.00 91.88 177 THR A C 1
ATOM 1350 O O . THR A 1 177 ? 1.883 -8.114 25.579 1.00 91.88 177 THR A O 1
ATOM 1353 N N . VAL A 1 178 ? 0.010 -8.375 26.774 1.00 92.69 178 VAL A N 1
ATOM 1354 C CA . VAL A 1 178 ? -0.797 -8.834 25.634 1.00 92.69 178 VAL A CA 1
ATOM 1355 C C . VAL A 1 178 ? -1.464 -7.632 24.971 1.00 92.69 178 VAL A C 1
ATOM 1357 O O . VAL A 1 178 ? -2.188 -6.887 25.626 1.00 92.69 178 VAL A O 1
ATOM 1360 N N . THR A 1 179 ? -1.220 -7.438 23.676 1.00 92.75 179 THR A N 1
ATOM 1361 C CA . THR A 1 179 ? -1.920 -6.444 22.852 1.00 92.75 179 THR A CA 1
ATOM 1362 C C . THR A 1 179 ? -2.780 -7.158 21.814 1.00 92.75 179 THR A C 1
ATOM 1364 O O . THR A 1 179 ? -2.267 -7.935 21.012 1.00 92.75 179 THR A O 1
ATOM 1367 N N . GLU A 1 180 ? -4.080 -6.867 21.811 1.00 93.12 180 GLU A N 1
ATOM 1368 C CA . GLU A 1 180 ? -5.022 -7.333 20.789 1.00 93.12 180 GLU A CA 1
ATOM 1369 C C . GLU A 1 180 ? -4.961 -6.396 19.575 1.00 93.12 180 GLU A C 1
ATOM 1371 O O . GLU A 1 180 ? -5.655 -5.387 19.519 1.00 93.12 180 GLU A O 1
ATOM 1376 N N . LEU A 1 181 ? -4.096 -6.712 18.614 1.00 93.31 181 LEU A N 1
ATOM 1377 C CA . LEU A 1 181 ? -3.883 -5.927 17.403 1.00 93.31 181 LEU A CA 1
ATOM 1378 C C . LEU A 1 181 ? -4.983 -6.205 16.368 1.00 93.31 181 LEU A C 1
ATOM 1380 O O . LEU A 1 181 ? -5.044 -7.282 15.766 1.00 93.31 181 LEU A O 1
ATOM 1384 N N . GLN A 1 182 ? -5.823 -5.206 16.105 1.00 91.25 182 GLN A N 1
ATOM 1385 C CA . GLN A 1 182 ? -6.802 -5.229 15.024 1.00 91.25 182 GLN A CA 1
ATOM 1386 C C . GLN A 1 182 ? -6.134 -4.906 13.684 1.00 91.25 182 GLN A C 1
ATOM 1388 O O . GLN A 1 182 ? -5.723 -3.777 13.433 1.00 91.25 182 GLN A O 1
ATOM 1393 N N . LEU A 1 183 ? -6.122 -5.881 12.779 1.00 91.31 183 LEU A N 1
ATOM 1394 C CA . LEU A 1 183 ? -5.595 -5.749 11.424 1.00 91.31 183 LEU A CA 1
ATOM 1395 C C . LEU A 1 183 ? -6.734 -5.632 10.415 1.00 91.31 183 LEU A C 1
ATOM 1397 O O . LEU A 1 183 ? -7.715 -6.385 10.470 1.00 91.31 183 LEU A O 1
ATOM 1401 N N . ILE A 1 184 ? -6.593 -4.714 9.462 1.00 88.38 184 ILE A N 1
ATOM 1402 C CA . ILE A 1 184 ? -7.531 -4.543 8.351 1.00 88.38 184 ILE A CA 1
ATOM 1403 C C . ILE A 1 184 ? -6.767 -4.605 7.018 1.00 88.38 184 ILE A C 1
ATOM 1405 O O . ILE A 1 184 ? -6.464 -3.572 6.426 1.00 88.38 184 ILE A O 1
ATOM 1409 N N . PRO A 1 185 ? -6.459 -5.819 6.521 1.00 83.50 185 PRO A N 1
ATOM 1410 C CA . PRO A 1 185 ? -5.845 -6.019 5.205 1.00 83.50 185 PRO A CA 1
ATOM 1411 C C . PRO A 1 185 ? -6.801 -5.760 4.026 1.00 83.50 185 PRO A C 1
ATOM 1413 O O . PRO A 1 185 ? -6.369 -5.741 2.874 1.00 83.50 185 PRO A O 1
ATOM 1416 N N . GLY A 1 186 ? -8.097 -5.584 4.307 1.00 73.31 186 GLY A N 1
ATOM 1417 C CA . GLY A 1 186 ? -9.147 -5.356 3.319 1.00 73.31 186 GLY A CA 1
ATOM 1418 C C . GLY A 1 186 ? -9.825 -6.637 2.833 1.00 73.31 186 GLY A C 1
ATOM 1419 O O . GLY A 1 186 ? -9.277 -7.736 2.903 1.00 73.31 186 GLY A O 1
ATOM 1420 N N . ALA A 1 187 ? -11.072 -6.499 2.367 1.00 61.25 187 ALA A N 1
ATOM 1421 C CA . ALA A 1 187 ? -11.917 -7.627 1.952 1.00 61.25 187 ALA A CA 1
ATOM 1422 C C . ALA A 1 187 ? -11.667 -8.097 0.503 1.00 61.25 187 ALA A C 1
ATOM 1424 O O . ALA A 1 187 ? -12.246 -9.089 0.076 1.00 61.25 187 ALA A O 1
ATOM 1425 N N . GLY A 1 188 ? -10.833 -7.387 -0.266 1.00 56.06 188 GLY A N 1
ATOM 1426 C CA . GLY A 1 188 ? -10.464 -7.759 -1.639 1.00 56.06 188 GLY A CA 1
ATOM 1427 C C . GLY A 1 188 ? -11.535 -7.520 -2.715 1.00 56.06 188 GLY A C 1
ATOM 1428 O O . GLY A 1 188 ? -11.251 -7.753 -3.886 1.00 56.06 188 GLY A O 1
ATOM 1429 N N . HIS A 1 189 ? -12.731 -7.031 -2.361 1.00 48.88 189 HIS A N 1
ATOM 1430 C CA . HIS A 1 189 ? -13.839 -6.819 -3.309 1.00 48.88 189 HIS A CA 1
ATOM 1431 C C . HIS A 1 189 ? -13.640 -5.628 -4.266 1.00 48.88 189 HIS A C 1
ATOM 1433 O O . HIS A 1 189 ? -14.138 -5.667 -5.384 1.00 48.88 189 HIS A O 1
ATOM 1439 N N . HIS A 1 190 ? -12.879 -4.603 -3.865 1.00 47.03 190 HIS A N 1
ATOM 1440 C CA . HIS A 1 190 ? -12.634 -3.385 -4.666 1.00 47.03 190 HIS A CA 1
ATOM 1441 C C . HIS A 1 190 ? -11.222 -3.335 -5.264 1.00 47.03 190 HIS A C 1
ATOM 1443 O O . HIS A 1 190 ? -10.773 -2.319 -5.792 1.00 47.03 190 HIS A O 1
ATOM 1449 N N . SER A 1 191 ? -10.471 -4.427 -5.144 1.00 46.34 191 SER A N 1
ATOM 1450 C CA . SER A 1 191 ? -9.100 -4.499 -5.622 1.00 46.34 191 SER A CA 1
ATOM 1451 C C . SER A 1 191 ? -9.089 -5.176 -6.994 1.00 46.34 191 SER A C 1
ATOM 1453 O O . SER A 1 191 ? -9.663 -6.250 -7.152 1.00 46.34 191 SER A O 1
ATOM 1455 N N . ALA A 1 192 ? -8.444 -4.557 -7.990 1.00 39.41 192 ALA A N 1
ATOM 1456 C CA . ALA A 1 192 ? -8.291 -5.135 -9.329 1.00 39.41 192 ALA A CA 1
ATOM 1457 C C . ALA A 1 192 ? -7.812 -6.610 -9.273 1.00 39.41 192 ALA A C 1
ATOM 1459 O O . ALA A 1 192 ? -7.062 -6.957 -8.350 1.00 39.41 192 ALA A O 1
ATOM 1460 N N . PRO A 1 193 ? -8.192 -7.476 -10.236 1.00 35.91 193 PRO A N 1
ATOM 1461 C CA . PRO A 1 193 ? -7.770 -8.880 -10.265 1.00 35.91 193 PRO A CA 1
ATOM 1462 C C . PRO A 1 193 ? -6.249 -9.007 -10.079 1.00 35.91 193 PRO A C 1
ATOM 1464 O O . PRO A 1 193 ? -5.483 -8.350 -10.779 1.00 35.91 193 PRO A O 1
ATOM 1467 N N . GLY A 1 194 ? -5.811 -9.799 -9.093 1.00 42.78 194 GLY A N 1
ATOM 1468 C CA . GLY A 1 194 ? -4.396 -9.923 -8.699 1.00 42.78 194 GLY A CA 1
ATOM 1469 C C . GLY A 1 194 ? -3.977 -9.116 -7.459 1.00 42.78 194 GLY A C 1
ATOM 1470 O O . GLY A 1 194 ? -2.898 -9.349 -6.921 1.00 42.78 194 GLY A O 1
ATOM 1471 N N . LYS A 1 195 ? -4.834 -8.228 -6.933 1.00 48.88 195 LYS A N 1
ATOM 1472 C CA . LYS A 1 195 ? -4.604 -7.498 -5.667 1.00 48.88 195 LYS A CA 1
ATOM 1473 C C . LYS A 1 195 ? -5.134 -8.216 -4.408 1.00 48.88 195 LYS A C 1
ATOM 1475 O O . LYS A 1 195 ? -4.998 -7.695 -3.307 1.00 48.88 195 LYS A O 1
ATOM 1480 N N . GLN A 1 196 ? -5.667 -9.435 -4.533 1.00 55.31 196 GLN A N 1
ATOM 1481 C CA . GLN A 1 196 ? -6.228 -10.266 -3.442 1.00 55.31 196 GLN A CA 1
ATOM 1482 C C . GLN A 1 196 ? -5.178 -10.847 -2.465 1.00 55.31 196 GLN A C 1
ATOM 1484 O O . GLN A 1 196 ? -5.442 -11.800 -1.739 1.00 55.31 196 GLN A O 1
ATOM 1489 N N . ALA A 1 197 ? -3.969 -10.286 -2.431 1.00 73.62 197 ALA A N 1
ATOM 1490 C CA . ALA A 1 197 ? -2.813 -10.901 -1.786 1.00 73.62 197 ALA A CA 1
ATOM 1491 C C . ALA A 1 197 ? -2.525 -10.400 -0.361 1.00 73.62 197 ALA A C 1
ATOM 1493 O O . ALA A 1 197 ? -1.715 -11.023 0.322 1.00 73.62 197 ALA A O 1
ATOM 1494 N N . LEU A 1 198 ? -3.136 -9.295 0.088 1.00 85.56 198 LEU A N 1
ATOM 1495 C CA . LEU A 1 198 ? -2.802 -8.692 1.386 1.00 85.56 198 LEU A CA 1
ATOM 1496 C C . LEU A 1 198 ? -3.236 -9.568 2.558 1.00 85.56 198 LEU A C 1
ATOM 1498 O O . LEU A 1 198 ? -2.395 -9.941 3.363 1.00 85.56 198 LEU A O 1
ATOM 1502 N N . LYS A 1 199 ? -4.508 -9.980 2.609 1.00 86.44 199 LYS A N 1
ATOM 1503 C CA . LYS A 1 199 ? -5.016 -10.831 3.695 1.00 86.44 199 LYS A CA 1
ATOM 1504 C C . LYS A 1 199 ? -4.219 -12.131 3.831 1.00 86.44 199 LYS A C 1
ATOM 1506 O O . LYS A 1 199 ? -3.754 -12.445 4.919 1.00 86.44 199 LYS A O 1
ATOM 1511 N N . ALA A 1 200 ? -3.998 -12.837 2.721 1.00 87.88 200 ALA A N 1
ATOM 1512 C CA . ALA A 1 200 ? -3.214 -14.071 2.719 1.00 87.88 200 ALA A CA 1
ATOM 1513 C C . ALA A 1 200 ? -1.758 -13.840 3.166 1.00 87.88 200 ALA A C 1
ATOM 1515 O O . ALA A 1 200 ? -1.201 -14.657 3.892 1.00 87.88 200 ALA A O 1
ATOM 1516 N N . ALA A 1 201 ? -1.141 -12.720 2.772 1.00 91.00 201 ALA A N 1
ATOM 1517 C CA . ALA A 1 201 ? 0.205 -12.367 3.220 1.00 91.00 201 ALA A CA 1
ATOM 1518 C C . ALA A 1 201 ? 0.253 -12.024 4.717 1.00 91.00 201 ALA A C 1
ATOM 1520 O O . ALA A 1 201 ? 1.190 -12.433 5.399 1.00 91.00 201 ALA A O 1
ATOM 1521 N N . THR A 1 202 ? -0.762 -11.328 5.234 1.00 92.88 202 THR A N 1
ATOM 1522 C CA . THR A 1 202 ? -0.917 -11.045 6.664 1.00 92.88 202 THR A CA 1
ATOM 1523 C C . THR A 1 202 ? -1.050 -12.339 7.463 1.00 92.88 202 THR A C 1
ATOM 1525 O O . THR A 1 202 ? -0.305 -12.537 8.415 1.00 92.88 202 THR A O 1
ATOM 1528 N N . GLU A 1 203 ? -1.936 -13.252 7.058 1.00 93.00 203 GLU A N 1
ATOM 1529 C CA . GLU A 1 203 ? -2.116 -14.551 7.723 1.00 93.00 203 GLU A CA 1
ATOM 1530 C C . GLU A 1 203 ? -0.837 -15.398 7.676 1.00 93.00 203 GLU A C 1
ATOM 1532 O O . GLU A 1 203 ? -0.439 -15.979 8.686 1.00 93.00 203 GLU A O 1
ATOM 1537 N N . ALA A 1 204 ? -0.154 -15.442 6.528 1.00 94.19 204 ALA A N 1
ATOM 1538 C CA . ALA A 1 204 ? 1.114 -16.156 6.387 1.00 94.19 204 ALA A CA 1
ATOM 1539 C C . ALA A 1 204 ? 2.196 -15.595 7.322 1.00 94.19 204 ALA A C 1
ATOM 1541 O O . ALA A 1 204 ? 2.913 -16.363 7.958 1.00 94.19 204 ALA A O 1
ATOM 1542 N N . TYR A 1 205 ? 2.287 -14.268 7.437 1.00 95.94 205 TYR A N 1
ATOM 1543 C CA . TYR A 1 205 ? 3.225 -13.610 8.342 1.00 95.94 205 TYR A CA 1
ATOM 1544 C C . TYR A 1 205 ? 2.917 -13.903 9.814 1.00 95.94 205 TYR A C 1
ATOM 1546 O O . TYR A 1 205 ? 3.815 -14.301 10.547 1.00 95.94 205 TYR A O 1
ATOM 1554 N N . LEU A 1 206 ? 1.656 -13.778 10.243 1.00 96.19 206 LEU A N 1
ATOM 1555 C CA . LEU A 1 206 ? 1.270 -14.061 11.630 1.00 96.19 206 LEU A CA 1
ATOM 1556 C C . LEU A 1 206 ? 1.564 -15.515 12.018 1.00 96.19 206 LEU A C 1
ATOM 1558 O O . LEU A 1 206 ? 2.103 -15.761 13.095 1.00 96.19 206 LEU A O 1
ATOM 1562 N N . ASN A 1 207 ? 1.280 -16.466 11.122 1.00 96.19 207 ASN A N 1
ATOM 1563 C CA . ASN A 1 207 ? 1.623 -17.874 11.327 1.00 96.19 207 ASN A CA 1
ATOM 1564 C C . ASN A 1 207 ? 3.138 -18.092 11.430 1.00 96.19 207 ASN A C 1
ATOM 1566 O O . ASN A 1 207 ? 3.587 -18.817 12.314 1.00 96.19 207 ASN A O 1
ATOM 1570 N N . ALA A 1 208 ? 3.925 -17.462 10.552 1.00 95.88 208 ALA A N 1
ATOM 1571 C CA . ALA A 1 208 ? 5.384 -17.570 10.573 1.00 95.88 208 ALA A CA 1
ATOM 1572 C C . ALA A 1 208 ? 5.995 -16.998 11.864 1.00 95.88 208 ALA A C 1
ATOM 1574 O O . ALA A 1 208 ? 6.953 -17.556 12.391 1.00 95.88 208 ALA A O 1
ATOM 1575 N N . GLU A 1 209 ? 5.411 -15.927 12.399 1.00 94.69 209 GLU A N 1
ATOM 1576 C CA . GLU A 1 209 ? 5.823 -15.300 13.659 1.00 94.69 209 GLU A CA 1
ATOM 1577 C C . GLU A 1 209 ? 5.270 -15.999 14.911 1.00 94.69 209 GLU A C 1
ATOM 1579 O O . GLU A 1 209 ? 5.569 -15.574 16.029 1.00 94.69 209 GLU A O 1
ATOM 1584 N N . GLY A 1 210 ? 4.440 -17.036 14.747 1.00 94.94 210 GLY A N 1
ATOM 1585 C CA . GLY A 1 210 ? 3.783 -17.732 15.854 1.00 94.94 210 GLY A CA 1
ATOM 1586 C C . GLY A 1 210 ? 2.783 -16.864 16.624 1.00 94.94 210 GLY A C 1
ATOM 1587 O O . GLY A 1 210 ? 2.559 -17.101 17.809 1.00 94.94 210 GLY A O 1
ATOM 1588 N N . ILE A 1 211 ? 2.199 -15.849 15.981 1.00 96.44 211 ILE A N 1
ATOM 1589 C CA . ILE A 1 211 ? 1.247 -14.918 16.597 1.00 96.44 211 ILE A CA 1
ATOM 1590 C C . ILE A 1 211 ? -0.170 -15.487 16.440 1.00 96.44 211 ILE A C 1
ATOM 1592 O O . ILE A 1 211 ? -0.650 -15.601 15.308 1.00 96.44 211 ILE A O 1
ATOM 1596 N N . PRO A 1 212 ? -0.878 -15.818 17.537 1.00 96.12 212 PRO A N 1
ATOM 1597 C CA . PRO A 1 212 ? -2.257 -16.285 17.466 1.00 96.12 212 PRO A CA 1
ATOM 1598 C C . PRO A 1 212 ? -3.176 -15.207 16.886 1.00 96.12 212 PRO A C 1
ATOM 1600 O O . PRO A 1 212 ? -3.079 -14.038 17.258 1.00 96.12 212 PRO A O 1
ATOM 1603 N N . PHE A 1 213 ? -4.105 -15.591 16.010 1.00 96.06 213 PHE A N 1
ATOM 1604 C CA . PHE A 1 213 ? -5.090 -14.662 15.463 1.00 96.06 213 PHE A CA 1
ATOM 1605 C C . PHE A 1 213 ? -6.438 -15.325 15.179 1.00 96.06 213 PHE A C 1
ATOM 1607 O O . PHE A 1 213 ? -6.544 -16.540 15.013 1.00 96.06 213 PHE A O 1
ATOM 1614 N N . LYS A 1 214 ? -7.483 -14.500 15.097 1.00 91.44 214 LYS A N 1
ATOM 1615 C CA . LYS A 1 214 ? -8.840 -14.891 14.697 1.00 91.44 214 LYS A CA 1
ATOM 1616 C C . LYS A 1 214 ? -9.399 -13.926 13.658 1.00 91.44 214 LYS A C 1
ATOM 1618 O O . LYS A 1 214 ? -9.147 -12.722 13.716 1.00 91.44 214 LYS A O 1
ATOM 1623 N N . ALA A 1 215 ? -10.201 -14.433 12.728 1.00 84.31 215 ALA A N 1
ATOM 1624 C CA . ALA A 1 215 ? -10.951 -13.578 11.816 1.00 84.31 215 ALA A CA 1
ATOM 1625 C C . ALA A 1 215 ? -12.104 -12.888 12.564 1.00 84.31 215 ALA A C 1
ATOM 1627 O O . ALA A 1 215 ? -12.901 -13.547 13.227 1.00 84.31 215 ALA A O 1
ATOM 1628 N N . VAL A 1 216 ? -12.195 -11.560 12.452 1.00 78.06 216 VAL A N 1
ATOM 1629 C CA . VAL A 1 216 ? -13.308 -10.761 13.003 1.00 78.06 216 VAL A CA 1
ATOM 1630 C C . VAL A 1 216 ? -14.386 -10.548 11.940 1.00 78.06 216 VAL A C 1
ATOM 1632 O O . VAL A 1 216 ? -15.574 -10.502 12.245 1.00 78.06 216 VAL A O 1
ATOM 1635 N N . SER A 1 217 ? -13.975 -10.418 10.679 1.00 73.44 217 SER A N 1
ATOM 1636 C CA . SER A 1 217 ? -14.859 -10.333 9.516 1.00 73.44 217 SER A CA 1
ATOM 1637 C C . SER A 1 217 ? -14.130 -10.809 8.255 1.00 73.44 217 SER A C 1
ATOM 1639 O O . SER A 1 217 ? -12.957 -11.184 8.305 1.00 73.44 217 SER A O 1
ATOM 1641 N N . ALA A 1 218 ? -14.794 -10.755 7.096 1.00 69.50 218 ALA A N 1
ATOM 1642 C CA . ALA A 1 218 ? -14.182 -11.112 5.815 1.00 69.50 218 ALA A CA 1
ATOM 1643 C C . ALA A 1 218 ? -12.878 -10.336 5.515 1.00 69.50 218 ALA A C 1
ATOM 1645 O O . ALA A 1 218 ? -11.985 -10.896 4.881 1.00 69.50 218 ALA A O 1
ATOM 1646 N N . GLY A 1 219 ? -12.741 -9.099 6.011 1.00 73.25 219 GLY A N 1
ATOM 1647 C CA . GLY A 1 219 ? -11.600 -8.211 5.743 1.00 73.25 219 GLY A CA 1
ATOM 1648 C C . GLY A 1 219 ? -10.812 -7.746 6.973 1.00 73.25 219 GLY A C 1
ATOM 1649 O O . GLY A 1 219 ? -10.015 -6.820 6.840 1.00 73.25 219 GLY A O 1
ATOM 1650 N N . SER A 1 220 ? -11.036 -8.329 8.159 1.00 82.38 220 SER A N 1
ATOM 1651 C CA . SER A 1 220 ? -10.329 -7.943 9.391 1.00 82.38 220 SER A CA 1
ATOM 1652 C C . SER A 1 220 ? -9.960 -9.146 10.257 1.00 82.38 220 SER A C 1
ATOM 1654 O O . SER A 1 220 ? -10.735 -10.098 10.392 1.00 82.38 220 SER A O 1
ATOM 1656 N N . LEU A 1 221 ? -8.780 -9.067 10.869 1.00 88.25 221 LEU A N 1
ATOM 1657 C CA . LEU A 1 221 ? -8.209 -10.055 11.778 1.00 88.25 221 LEU A CA 1
ATOM 1658 C C . LEU A 1 221 ? -7.943 -9.397 13.139 1.00 88.25 221 LEU A C 1
ATOM 1660 O O . LEU A 1 221 ? -7.687 -8.197 13.211 1.00 88.25 221 LEU A O 1
ATOM 1664 N N . MET A 1 222 ? -7.995 -10.183 14.208 1.00 91.50 222 MET A N 1
ATOM 1665 C CA . MET A 1 222 ? -7.521 -9.800 15.537 1.00 91.50 222 MET A CA 1
ATOM 1666 C C . MET A 1 222 ? -6.353 -10.709 15.898 1.00 91.50 222 MET A C 1
ATOM 1668 O O . MET A 1 222 ? -6.544 -11.925 15.926 1.00 91.50 222 MET A O 1
ATOM 1672 N N . ALA A 1 223 ? -5.178 -10.136 16.136 1.00 95.31 223 ALA A N 1
ATOM 1673 C CA . ALA A 1 223 ? -3.952 -10.854 16.464 1.00 95.31 223 ALA A CA 1
ATOM 1674 C C . ALA A 1 223 ? -3.507 -10.544 17.900 1.00 95.31 223 ALA A C 1
ATOM 1676 O O . ALA A 1 223 ? -3.449 -9.382 18.291 1.00 95.31 223 ALA A O 1
ATOM 1677 N N . SER A 1 224 ? -3.160 -11.568 18.674 1.00 95.44 224 SER A N 1
ATOM 1678 C CA . SER A 1 224 ? -2.723 -11.425 20.066 1.00 95.44 224 SER A CA 1
ATOM 1679 C C . SER A 1 224 ? -1.197 -11.372 20.125 1.00 95.44 224 SER A C 1
ATOM 1681 O O . SER A 1 224 ? -0.526 -12.404 20.106 1.00 95.44 224 SER A O 1
ATOM 1683 N N . VAL A 1 225 ? -0.629 -10.166 20.178 1.00 94.62 225 VAL A N 1
ATOM 1684 C CA . VAL A 1 225 ? 0.826 -9.968 20.229 1.00 94.62 225 VAL A CA 1
ATOM 1685 C C . VAL A 1 225 ? 1.279 -9.868 21.681 1.00 94.62 225 VAL A C 1
ATOM 1687 O O . VAL A 1 225 ? 0.789 -9.026 22.433 1.00 94.62 225 VAL A O 1
ATOM 1690 N N . ILE A 1 226 ? 2.228 -10.719 22.071 1.00 93.25 226 ILE A N 1
ATOM 1691 C CA . ILE A 1 226 ? 2.808 -10.730 23.417 1.00 93.25 226 ILE A CA 1
ATOM 1692 C C . ILE A 1 226 ? 4.114 -9.931 23.400 1.00 93.25 226 ILE A C 1
ATOM 1694 O O . ILE A 1 226 ? 5.014 -10.213 22.608 1.00 93.25 226 ILE A O 1
ATOM 1698 N N . GLY A 1 227 ? 4.215 -8.938 24.281 1.00 91.88 227 GLY A N 1
ATOM 1699 C CA . GLY A 1 227 ? 5.456 -8.228 24.569 1.00 91.88 227 GLY A CA 1
ATOM 1700 C C . GLY A 1 227 ? 6.491 -9.190 25.144 1.00 91.88 227 GLY A C 1
ATOM 1701 O O . GLY A 1 227 ? 6.177 -9.934 26.071 1.00 91.88 227 GLY A O 1
ATOM 1702 N N . THR A 1 228 ? 7.706 -9.183 24.603 1.00 88.94 228 THR A N 1
ATOM 1703 C CA . THR A 1 228 ? 8.849 -9.979 25.082 1.00 88.94 228 THR A CA 1
ATOM 1704 C C . THR A 1 228 ? 9.869 -9.118 25.825 1.00 88.94 228 THR A C 1
ATOM 1706 O O . THR A 1 228 ? 10.716 -9.638 26.546 1.00 88.94 228 THR A O 1
ATOM 1709 N N . GLY A 1 229 ? 9.799 -7.790 25.674 1.00 76.81 229 GLY A N 1
ATOM 1710 C CA . GLY A 1 229 ? 10.780 -6.847 26.214 1.00 76.81 229 GLY A CA 1
ATOM 1711 C C . GLY A 1 229 ? 12.142 -6.873 25.502 1.00 76.81 229 GLY A C 1
ATOM 1712 O O . GLY A 1 229 ? 13.032 -6.104 25.867 1.00 76.81 229 GLY A O 1
ATOM 1713 N N . GLU A 1 230 ? 12.323 -7.705 24.468 1.00 64.69 230 GLU A N 1
ATOM 1714 C CA . GLU A 1 230 ? 13.614 -7.891 23.786 1.00 64.69 230 GLU A CA 1
ATOM 1715 C C . GLU A 1 230 ? 14.100 -6.628 23.065 1.00 64.69 230 GLU A C 1
ATOM 1717 O O . GLU A 1 230 ? 15.297 -6.345 23.060 1.00 64.69 230 GLU A O 1
ATOM 1722 N N . ALA A 1 231 ? 13.196 -5.815 22.510 1.00 55.78 231 ALA A N 1
ATOM 1723 C CA . ALA A 1 231 ? 13.595 -4.573 21.844 1.00 55.78 231 ALA A CA 1
ATOM 1724 C C . ALA A 1 231 ? 14.018 -3.471 22.838 1.00 55.78 231 ALA A C 1
ATOM 1726 O O . ALA A 1 231 ? 14.924 -2.696 22.532 1.00 55.78 231 ALA A O 1
ATOM 1727 N N . ALA A 1 232 ? 13.440 -3.436 24.047 1.00 53.50 232 ALA A N 1
ATOM 1728 C CA . ALA A 1 232 ? 13.886 -2.539 25.117 1.00 53.50 232 ALA A CA 1
ATOM 1729 C C . ALA A 1 232 ? 15.277 -2.942 25.641 1.00 53.50 232 ALA A C 1
ATOM 1731 O O . ALA A 1 232 ? 16.137 -2.084 25.839 1.00 53.50 232 ALA A O 1
ATOM 1732 N N . ALA A 1 233 ? 15.536 -4.248 25.774 1.00 50.97 233 ALA A N 1
ATOM 1733 C CA . ALA A 1 233 ? 16.857 -4.769 26.123 1.00 50.97 233 ALA A CA 1
ATOM 1734 C C . ALA A 1 233 ? 17.906 -4.477 25.030 1.00 50.97 233 ALA A C 1
ATOM 1736 O O . ALA A 1 233 ? 19.019 -4.050 25.334 1.00 50.97 233 ALA A O 1
ATOM 1737 N N . ALA A 1 234 ? 17.548 -4.629 23.750 1.00 53.03 234 ALA A N 1
ATOM 1738 C CA . ALA A 1 234 ? 18.438 -4.335 22.626 1.00 53.03 234 ALA A CA 1
ATOM 1739 C C . ALA A 1 234 ? 18.749 -2.831 22.470 1.00 53.03 234 ALA A C 1
ATOM 1741 O O . ALA A 1 234 ? 19.866 -2.476 22.084 1.00 53.03 234 ALA A O 1
ATOM 1742 N N . ALA A 1 235 ? 17.792 -1.946 22.776 1.00 53.66 235 ALA A N 1
ATOM 1743 C CA . ALA A 1 235 ? 17.999 -0.497 22.794 1.00 53.66 235 ALA A CA 1
ATOM 1744 C C . ALA A 1 235 ? 18.896 -0.062 23.968 1.00 53.66 235 ALA A C 1
ATOM 1746 O O . ALA A 1 235 ? 19.874 0.652 23.747 1.00 53.66 235 ALA A O 1
ATOM 1747 N N . ALA A 1 236 ? 18.649 -0.578 25.177 1.00 54.62 236 ALA A N 1
ATOM 1748 C CA . ALA A 1 236 ? 19.490 -0.320 26.348 1.00 54.62 236 ALA A CA 1
ATOM 1749 C C . ALA A 1 236 ? 20.940 -0.805 26.145 1.00 54.62 236 ALA A C 1
ATOM 1751 O O . ALA A 1 236 ? 21.890 -0.096 26.466 1.00 54.62 236 ALA A O 1
ATOM 1752 N N . MET A 1 237 ? 21.134 -1.969 25.511 1.00 54.31 237 MET A N 1
ATOM 1753 C CA . MET A 1 237 ? 22.469 -2.479 25.166 1.00 54.31 237 MET A CA 1
ATOM 1754 C C . MET A 1 237 ? 23.207 -1.630 24.116 1.00 54.31 237 MET A C 1
ATOM 1756 O O . MET A 1 237 ? 24.441 -1.635 24.093 1.00 54.31 237 MET A O 1
ATOM 1760 N N . LYS A 1 238 ? 22.496 -0.927 23.221 1.00 54.88 238 LYS A N 1
ATOM 1761 C CA . LYS A 1 238 ? 23.117 0.011 22.268 1.00 54.88 238 LYS A CA 1
ATOM 1762 C C . LYS A 1 238 ? 23.585 1.283 22.974 1.00 54.88 238 LYS A C 1
ATOM 1764 O O . LYS A 1 238 ? 24.727 1.680 22.760 1.00 54.88 238 LYS A O 1
ATOM 1769 N N . GLU A 1 239 ? 22.763 1.844 23.858 1.00 52.22 239 GLU A N 1
ATOM 1770 C CA . GLU A 1 239 ? 23.134 3.017 24.660 1.00 52.22 239 GLU A CA 1
ATOM 1771 C C . GLU A 1 239 ? 24.304 2.729 25.613 1.00 52.22 239 GLU A C 1
ATOM 1773 O O . GLU A 1 239 ? 25.225 3.541 25.717 1.00 52.22 239 GLU A O 1
ATOM 1778 N N . ASP A 1 240 ? 24.335 1.556 26.253 1.00 58.38 240 ASP A N 1
ATOM 1779 C CA . ASP A 1 240 ? 25.457 1.159 27.113 1.00 58.38 240 ASP A CA 1
ATOM 1780 C C . ASP A 1 240 ? 26.754 0.962 26.319 1.00 58.38 240 ASP A C 1
ATOM 1782 O O . ASP A 1 240 ? 27.825 1.375 26.767 1.00 58.38 240 ASP A O 1
ATOM 1786 N N . LYS A 1 241 ? 26.688 0.410 25.100 1.00 55.38 241 LYS A N 1
ATOM 1787 C CA . LYS A 1 241 ? 27.867 0.314 24.222 1.00 55.38 241 LYS A CA 1
ATOM 1788 C C . LYS A 1 241 ? 28.381 1.685 23.784 1.00 55.38 241 LYS A C 1
ATOM 1790 O O . LYS A 1 241 ? 29.595 1.856 23.687 1.00 55.38 241 LYS A O 1
ATOM 1795 N N . GLU A 1 242 ? 27.505 2.657 23.543 1.00 54.72 242 GLU A N 1
ATOM 1796 C CA . GLU A 1 242 ? 27.900 4.036 23.223 1.00 54.72 242 GLU A CA 1
ATOM 1797 C C . GLU A 1 242 ? 28.515 4.759 24.430 1.00 54.72 242 GLU A C 1
ATOM 1799 O O . GLU A 1 242 ? 29.548 5.419 24.289 1.00 54.72 242 GLU A O 1
ATOM 1804 N N . LYS A 1 243 ? 27.970 4.558 25.637 1.00 55.50 243 LYS A N 1
ATOM 1805 C CA . LYS A 1 243 ? 28.528 5.107 26.884 1.00 55.50 243 LYS A CA 1
ATOM 1806 C C . LYS A 1 243 ? 29.883 4.499 27.248 1.00 55.50 243 LYS A C 1
ATOM 1808 O O . LYS A 1 243 ? 30.789 5.243 27.617 1.00 55.50 243 LYS A O 1
ATOM 1813 N N . ILE A 1 244 ? 30.056 3.183 27.091 1.00 63.88 244 ILE A N 1
ATOM 1814 C CA . ILE A 1 244 ? 31.342 2.496 27.313 1.00 63.88 244 ILE A CA 1
ATOM 1815 C C . ILE A 1 244 ? 32.400 2.991 26.317 1.00 63.88 244 ILE A C 1
ATOM 1817 O O . ILE A 1 244 ? 33.551 3.221 26.683 1.00 63.88 244 ILE A O 1
ATOM 1821 N N . LYS A 1 245 ? 32.015 3.221 25.057 1.00 59.00 245 LYS A N 1
ATOM 1822 C CA . LYS A 1 245 ? 32.921 3.759 24.035 1.00 59.00 245 LYS A CA 1
ATOM 1823 C C . LYS A 1 245 ? 33.347 5.197 24.359 1.00 59.00 245 LYS A C 1
ATOM 1825 O O . LYS A 1 245 ? 34.520 5.530 24.213 1.00 59.00 245 LYS A O 1
ATOM 1830 N N . CYS A 1 246 ? 32.429 6.017 24.871 1.00 49.53 246 CYS A N 1
ATOM 1831 C CA . CYS A 1 246 ? 32.710 7.394 25.277 1.00 49.53 246 CYS A CA 1
ATOM 1832 C C . CYS A 1 246 ? 33.565 7.488 26.556 1.00 49.53 246 CYS A C 1
ATOM 1834 O O . CYS A 1 246 ? 34.409 8.375 26.654 1.00 49.53 246 CYS A O 1
ATOM 1836 N N . SER A 1 247 ? 33.415 6.563 27.513 1.00 55.81 247 SER A N 1
ATOM 1837 C CA . SER A 1 247 ? 34.236 6.536 28.734 1.00 55.81 247 SER A CA 1
ATOM 1838 C C . SER A 1 247 ? 35.650 5.995 28.492 1.00 55.81 247 SER A C 1
ATOM 1840 O O . SER A 1 247 ? 36.601 6.489 29.093 1.00 55.81 247 SER A O 1
ATOM 1842 N N . SER A 1 248 ? 35.821 5.054 27.556 1.00 53.84 248 SER A N 1
ATOM 1843 C CA . SER A 1 248 ? 37.144 4.534 27.169 1.00 53.84 248 SER A CA 1
ATOM 1844 C C . SER A 1 248 ? 38.033 5.534 26.413 1.00 53.84 248 SER A C 1
ATOM 1846 O O . SER A 1 248 ? 39.252 5.385 26.436 1.00 53.84 248 SER A O 1
ATOM 1848 N N . LEU A 1 249 ? 37.461 6.574 25.787 1.00 51.97 249 LEU A N 1
ATOM 1849 C CA . LEU A 1 249 ? 38.236 7.633 25.121 1.00 51.97 249 LEU A CA 1
ATOM 1850 C C . LEU A 1 249 ? 38.778 8.703 26.088 1.00 51.97 249 LEU A C 1
ATOM 1852 O O . LEU A 1 249 ? 39.752 9.365 25.750 1.00 51.97 249 LEU A O 1
ATOM 1856 N N . CYS A 1 250 ? 38.204 8.852 27.288 1.00 45.56 250 CYS A N 1
ATOM 1857 C CA . CYS A 1 250 ? 38.687 9.809 28.295 1.00 45.56 250 CYS A CA 1
ATOM 1858 C C . CYS A 1 250 ? 39.803 9.262 29.203 1.00 45.56 250 CYS A C 1
ATOM 1860 O O . CYS A 1 250 ? 40.366 10.027 29.973 1.00 45.56 250 CYS A O 1
ATOM 1862 N N . ALA A 1 251 ? 40.127 7.965 29.144 1.00 50.34 251 ALA A N 1
ATOM 1863 C CA . ALA A 1 251 ? 41.138 7.344 30.011 1.00 50.34 251 ALA A CA 1
ATOM 1864 C C . ALA A 1 251 ? 42.537 7.212 29.365 1.00 50.34 251 ALA A C 1
ATOM 1866 O O . ALA A 1 251 ? 43.431 6.627 29.971 1.00 50.34 251 ALA A O 1
ATOM 1867 N N . VAL A 1 252 ? 42.726 7.716 28.136 1.00 48.53 252 VAL A N 1
ATOM 1868 C CA . VAL A 1 252 ? 43.995 7.634 27.371 1.00 48.53 252 VAL A CA 1
ATOM 1869 C C . VAL A 1 252 ? 44.519 9.030 26.970 1.00 48.53 252 VAL A C 1
ATOM 1871 O O . VAL A 1 252 ? 45.361 9.158 26.085 1.00 48.53 252 VAL A O 1
ATOM 1874 N N . MET A 1 253 ? 44.047 10.088 27.630 1.00 40.56 253 MET A N 1
ATOM 1875 C CA . MET A 1 253 ? 44.634 11.436 27.580 1.00 40.56 253 MET A CA 1
ATOM 1876 C C . MET A 1 253 ? 45.088 11.843 28.975 1.00 40.56 253 MET A C 1
ATOM 1878 O O . MET A 1 253 ? 46.158 12.481 29.061 1.00 40.56 253 MET A O 1
#

InterPro domains:
  IPR002625 Smr domain [PS50828] (149-226)
  IPR002625 Smr domain [SM00463] (146-226)
  IPR004087 K Homology domain [SM00322] (1-64)
  IPR004088 K Homology domain, type 1 [PF00013] (5-60)
  IPR013899 Domain of unknown function DUF1771 [PF08590] (78-139)
  IPR013899 Domain of unknown function DUF1771 [SM01162] (70-140)
  IPR036063 Smr domain superfamily [G3DSA:3.30.1370.110] (123-225)
  IPR036063 Smr domain superfamily [SSF160443] (147-223)
  IPR036612 K Homology domain, type 1 superfamily [G3DSA:3.30.1370.10] (2-85)
  IPR036612 K Homology domain, type 1 superfamily [SSF54791] (5-73)
  IPR053020 Smr domain-containing protein [PTHR47417] (64-253)

Sequence (253 aa):
MEKIFDITQVQVGHLIGRGGMTIKGLQDRTGAKFEIIEGPRVRITGDSEEKVVAAVEEVQMIIADQEHPDYEGAVGARLRKKADALAAKRAELLDKATAKRNAGYVDAANKLVEEAKEAGRRMDEKNKAAAAAIAEHNNEAKGKGDDYFDMHGLRKEEAMTMLQSCVERLKAKPNGTVTELQLIPGAGHHSAPGKQALKAATEAYLNAEGIPFKAVSAGSLMASVIGTGEAAAAAAMKEDKEKIKCSSLCAVM

pLDDT: mean 82.89, std 15.34, range [35.91, 98.5]

Secondary structure (DSSP, 8-state):
-EEEEE--HHHHHHHH-GGGHHHHHHHHHH--EEEEETTTEEEEE-SSHHHHHHHHHHHHHHHHHHHS--SSHHHHHHHHHHHHHHHHHHHHHHHHHHHHHHTT-HHHHHHHHHHHHHHHHHHHHHHHHHHHHHHHHHHGGGT-GGGEEE-TT--HHHHHHHHHHHHHHHHTSSTT-EEEEEEE---STTSPTT-TTHHHHHHHHHHHTT--EEEEETTEEEEEEEP-SHHHHHHHHHHHHHHHHHHHHTT--